Protein AF-E9GQM5-F1 (afdb_monomer_lite)

Secondary structure (DSSP, 8-state):
-----------------------------HHHHHHHHHHHHHHHHHHHHHHHHHHHHHHHT-SS--SSSS-SSPPPSSHHHHHHH-TTPPSEEEEE-SS-TTSSSPPEEEEEETTTTEEE---SEEEEEEEEEES--SEETTEE--EEE-TTS-EE---SBS-TTS---HHHHHT--SSTTSSSGGGS-SSS-EEEEEEE--TTTPSP-EEE-----STT-EEEEEE--EE--------SS-SSHHHHHHTT--S-EEEEEEETTEEEEEEE-TTS-TTSTTSEEEEEEE--------S----SHHHHHHTT--S-EEEEEE-SSSEEEEEE-TTS-TT-TTSEEE------

Organism: Daphnia pulex (NCBI:txid6669)

Structure (mmCIF, N/CA/C/O backbone):
data_AF-E9GQM5-F1
#
_entry.id   AF-E9GQM5-F1
#
loop_
_atom_site.group_PDB
_atom_site.id
_atom_site.type_symbol
_atom_site.label_atom_id
_atom_site.label_alt_id
_atom_site.label_comp_id
_atom_site.label_asym_id
_atom_site.label_entity_id
_atom_site.label_seq_id
_atom_site.pdbx_PDB_ins_code
_atom_site.Cartn_x
_atom_site.Cartn_y
_atom_site.Cartn_z
_atom_site.occupancy
_atom_site.B_iso_or_equiv
_atom_site.auth_seq_id
_atom_site.auth_comp_id
_atom_site.auth_asym_id
_atom_site.auth_atom_id
_atom_site.pdbx_PDB_model_num
ATOM 1 N N . MET A 1 1 ? 74.303 -14.446 59.969 1.00 34.16 1 MET A N 1
ATOM 2 C CA . MET A 1 1 ? 75.401 -13.462 59.813 1.00 34.16 1 MET A CA 1
ATOM 3 C C . MET A 1 1 ? 75.336 -12.982 58.372 1.00 34.16 1 MET A C 1
ATOM 5 O O . MET A 1 1 ? 75.356 -13.850 57.521 1.00 34.16 1 MET A O 1
ATOM 9 N N . ALA A 1 2 ? 75.170 -11.728 57.970 1.00 35.19 2 ALA A N 1
ATOM 10 C CA . ALA A 1 2 ? 75.055 -10.398 58.567 1.00 35.19 2 ALA A CA 1
ATOM 11 C C . ALA A 1 2 ? 74.218 -9.587 57.534 1.00 35.19 2 ALA A C 1
ATOM 13 O O . ALA A 1 2 ? 74.318 -9.856 56.342 1.00 35.19 2 ALA A O 1
ATOM 14 N N . ASN A 1 3 ? 73.188 -8.838 57.930 1.00 34.56 3 ASN A N 1
ATOM 15 C CA . ASN A 1 3 ? 73.214 -7.382 58.136 1.00 34.56 3 ASN A CA 1
ATOM 16 C C . ASN A 1 3 ? 73.935 -6.559 57.051 1.00 34.56 3 ASN A C 1
ATOM 18 O O . ASN A 1 3 ? 75.136 -6.746 56.888 1.00 34.56 3 ASN A O 1
ATOM 22 N N . LEU A 1 4 ? 73.216 -5.605 56.425 1.00 31.94 4 LEU A N 1
ATOM 23 C CA . LEU A 1 4 ? 73.588 -4.178 56.258 1.00 31.94 4 LEU A CA 1
ATOM 24 C C . LEU A 1 4 ? 72.641 -3.433 55.273 1.00 31.94 4 LEU A C 1
ATOM 26 O O . LEU A 1 4 ? 72.682 -3.649 54.068 1.00 31.94 4 LEU A O 1
ATOM 30 N N . TYR A 1 5 ? 71.822 -2.520 55.809 1.00 31.92 5 TYR A N 1
ATOM 31 C CA . TYR A 1 5 ? 71.532 -1.178 55.241 1.00 31.92 5 TYR A CA 1
ATOM 32 C C . TYR A 1 5 ? 72.581 -0.190 55.832 1.00 31.92 5 TYR A C 1
ATOM 34 O O . TYR A 1 5 ? 73.266 -0.639 56.759 1.00 31.92 5 TYR A O 1
ATOM 42 N N . PRO A 1 6 ? 72.729 1.117 55.461 1.00 53.91 6 PRO A N 1
ATOM 43 C CA . PRO A 1 6 ? 71.840 2.045 54.717 1.00 53.91 6 PRO A CA 1
ATOM 44 C C . PRO A 1 6 ? 72.582 3.004 53.728 1.00 53.91 6 PRO A C 1
ATOM 46 O O . PRO A 1 6 ? 73.770 2.830 53.495 1.00 53.91 6 PRO A O 1
ATOM 49 N N . ILE A 1 7 ? 71.902 4.024 53.161 1.00 34.06 7 ILE A N 1
ATOM 50 C CA . ILE A 1 7 ? 72.309 5.460 53.141 1.00 34.06 7 ILE A CA 1
ATOM 51 C C . ILE A 1 7 ? 71.157 6.340 52.588 1.00 34.06 7 ILE A C 1
ATOM 53 O O . ILE A 1 7 ? 70.463 5.977 51.643 1.00 34.06 7 ILE A O 1
ATOM 57 N N . PHE A 1 8 ? 70.975 7.485 53.252 1.00 31.38 8 PHE A N 1
ATOM 58 C CA . PHE A 1 8 ? 70.006 8.581 53.083 1.00 31.38 8 PHE A CA 1
ATOM 59 C C . PHE A 1 8 ? 70.471 9.668 52.088 1.00 31.38 8 PHE A C 1
ATOM 61 O O . PHE A 1 8 ? 71.670 9.781 51.872 1.00 31.38 8 PHE A O 1
ATOM 68 N N . ILE A 1 9 ? 69.523 10.494 51.599 1.00 35.12 9 ILE A N 1
ATOM 69 C CA . ILE A 1 9 ? 69.496 11.969 51.324 1.00 35.12 9 ILE A CA 1
ATOM 70 C C . ILE A 1 9 ? 68.227 12.172 50.445 1.00 35.12 9 ILE A C 1
ATOM 72 O O . ILE A 1 9 ? 68.107 11.494 49.437 1.00 35.12 9 ILE A O 1
ATOM 76 N N . GLY A 1 10 ? 67.176 12.964 50.695 1.00 30.77 10 GLY A N 1
ATOM 77 C CA . GLY A 1 10 ? 66.930 14.145 51.520 1.00 30.77 10 GLY A CA 1
ATOM 78 C C . GLY A 1 10 ? 66.650 15.351 50.605 1.00 30.77 10 GLY A C 1
ATOM 79 O O . GLY A 1 10 ? 67.610 15.834 50.033 1.00 30.77 10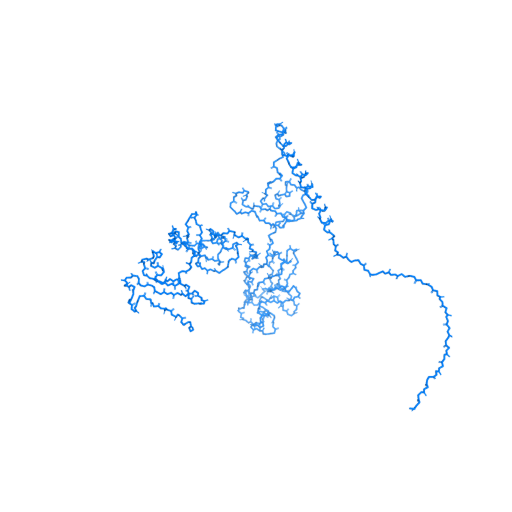 GLY A O 1
ATOM 80 N N . PHE A 1 11 ? 65.394 15.816 50.454 1.00 29.83 11 PHE A N 1
ATOM 81 C CA . PHE A 1 11 ? 65.007 17.241 50.286 1.00 29.83 11 PHE A CA 1
ATOM 82 C C . PHE A 1 11 ? 63.469 17.424 50.250 1.00 29.83 11 PHE A C 1
ATOM 84 O O . PHE A 1 11 ? 62.770 16.822 49.440 1.00 29.83 11 PHE A O 1
ATOM 91 N N . PHE A 1 12 ? 62.958 18.267 51.152 1.00 32.59 12 PHE A N 1
ATOM 92 C CA . PHE A 1 12 ? 61.596 18.819 51.189 1.00 32.59 12 PHE A CA 1
ATOM 93 C C . PHE A 1 12 ? 61.491 20.035 50.251 1.00 32.59 12 PHE A C 1
ATOM 95 O O . PHE A 1 12 ? 62.465 20.773 50.160 1.00 32.59 12 PHE A O 1
ATOM 102 N N . ILE A 1 13 ? 60.309 20.290 49.666 1.00 32.41 13 ILE A N 1
ATOM 103 C CA . ILE A 1 13 ? 59.618 21.603 49.597 1.00 32.41 13 ILE A CA 1
ATOM 104 C C . ILE A 1 13 ? 58.163 21.376 49.121 1.00 32.41 13 ILE A C 1
ATOM 106 O O . ILE A 1 13 ? 57.908 20.696 48.131 1.00 32.41 13 ILE A O 1
ATOM 110 N N . LEU A 1 14 ? 57.221 21.946 49.880 1.00 35.31 14 LEU A N 1
ATOM 111 C CA . LEU A 1 14 ? 55.788 22.112 49.597 1.00 35.31 14 LEU A CA 1
ATOM 112 C C . LEU A 1 14 ? 55.556 23.188 48.521 1.00 35.31 14 LEU A C 1
ATOM 114 O O . LEU A 1 14 ? 56.317 24.144 48.500 1.00 35.31 14 LEU A O 1
ATOM 118 N N . VAL A 1 15 ? 54.465 23.104 47.743 1.00 30.62 15 VAL A N 1
ATOM 119 C CA . VAL A 1 15 ? 53.410 24.144 47.606 1.00 30.62 15 VAL A CA 1
ATOM 120 C C . VAL A 1 15 ? 52.244 23.601 46.747 1.00 30.62 15 VAL A C 1
ATOM 122 O O . VAL A 1 15 ? 52.422 22.905 45.756 1.00 30.62 15 VAL A O 1
ATOM 125 N N . SER A 1 16 ? 51.046 23.934 47.223 1.00 34.22 16 SER A N 1
ATOM 126 C CA . SER A 1 16 ? 49.655 23.700 46.805 1.00 34.22 16 SER A CA 1
ATOM 127 C C . SER A 1 16 ? 49.242 23.965 45.346 1.00 34.22 16 SER A C 1
ATOM 129 O O . SER A 1 16 ? 49.700 24.946 44.770 1.00 34.22 16 SER A O 1
ATOM 131 N N . ALA A 1 17 ? 48.206 23.253 44.865 1.00 33.03 17 ALA A N 1
ATOM 132 C CA . ALA A 1 17 ? 46.915 23.834 44.430 1.00 33.03 17 ALA A CA 1
ATOM 133 C C . ALA A 1 17 ? 45.883 22.753 44.019 1.00 33.03 17 ALA A C 1
ATOM 135 O O . ALA A 1 17 ? 46.217 21.762 43.379 1.00 33.03 17 ALA A O 1
ATOM 136 N N . TRP A 1 18 ? 44.630 22.982 44.423 1.00 31.39 18 TRP A N 1
ATOM 137 C CA . TRP A 1 18 ? 43.383 22.283 44.066 1.00 31.39 18 TRP A CA 1
ATOM 138 C C . TRP A 1 18 ? 43.075 22.430 42.553 1.00 31.39 18 TRP A C 1
ATOM 140 O O . TRP A 1 18 ? 43.511 23.409 41.961 1.00 31.39 18 TRP A O 1
ATOM 150 N N . THR A 1 19 ? 42.378 21.517 41.861 1.00 31.97 19 THR A N 1
ATOM 151 C CA . THR A 1 19 ? 40.916 21.320 41.930 1.00 31.97 19 THR A CA 1
ATOM 152 C C . THR A 1 19 ? 40.464 19.889 41.601 1.00 31.97 19 THR A C 1
ATOM 154 O O . THR A 1 19 ? 40.872 19.268 40.623 1.00 31.97 19 THR A O 1
ATOM 157 N N . SER A 1 20 ? 39.557 19.398 42.440 1.00 38.06 20 SER A N 1
ATOM 158 C CA . SER A 1 20 ? 38.665 18.257 42.248 1.00 38.06 20 SER A CA 1
ATOM 159 C C . SER A 1 20 ? 37.485 18.628 41.341 1.00 38.06 20 SER A C 1
ATOM 161 O O . SER A 1 20 ? 37.019 19.767 41.360 1.00 38.06 20 SER A O 1
ATOM 163 N N . GLY A 1 21 ? 36.962 17.661 40.581 1.00 30.05 21 GLY A N 1
ATOM 164 C CA . GLY A 1 21 ? 35.779 17.881 39.748 1.00 30.05 21 GLY A CA 1
ATOM 165 C C . GLY A 1 21 ? 35.276 16.654 38.990 1.00 30.05 21 GLY A C 1
ATOM 166 O O . GLY A 1 21 ? 35.073 16.735 37.787 1.00 30.05 21 GLY A O 1
ATOM 167 N N . SER A 1 22 ? 35.058 15.524 39.667 1.00 41.16 22 SER A N 1
ATOM 168 C CA . SER A 1 22 ? 34.169 14.473 39.151 1.00 41.16 22 SER A CA 1
ATOM 169 C C . SER A 1 22 ? 33.539 13.704 40.312 1.00 41.16 22 SER A C 1
ATOM 171 O O . SER A 1 22 ? 34.231 12.892 40.914 1.00 41.16 22 SER A O 1
ATOM 173 N N . THR A 1 23 ? 32.269 13.998 40.625 1.00 44.78 23 THR A N 1
ATOM 174 C CA . THR A 1 23 ? 31.224 13.078 41.141 1.00 44.78 23 THR A CA 1
ATOM 175 C C . THR A 1 23 ? 29.992 13.878 41.597 1.00 44.78 23 THR A C 1
ATOM 177 O O . THR A 1 23 ? 30.089 14.637 42.559 1.00 44.78 23 THR A O 1
ATOM 180 N N . ALA A 1 24 ? 28.846 13.671 40.947 1.00 37.22 24 ALA A N 1
ATOM 181 C CA . ALA A 1 24 ? 27.484 13.871 41.468 1.00 37.22 24 ALA A CA 1
ATOM 182 C C . ALA A 1 24 ? 26.566 13.068 40.520 1.00 37.22 24 ALA A C 1
ATOM 184 O O . ALA A 1 24 ? 26.472 13.414 39.350 1.00 37.22 24 ALA A O 1
ATOM 185 N N . ASP A 1 25 ? 26.221 11.813 40.804 1.00 42.69 25 ASP A N 1
ATOM 186 C CA . ASP A 1 25 ? 25.185 11.337 41.741 1.00 42.69 25 ASP A CA 1
ATOM 187 C C . ASP A 1 25 ? 23.754 11.679 41.269 1.00 42.69 25 ASP A C 1
ATOM 189 O O . ASP A 1 25 ? 23.084 12.549 41.818 1.00 42.69 25 ASP A O 1
ATOM 193 N N . ASP A 1 26 ? 23.288 10.977 40.226 1.00 52.84 26 ASP A N 1
ATOM 194 C CA . ASP A 1 26 ? 21.879 10.932 39.805 1.00 52.84 26 ASP A CA 1
ATOM 195 C C . ASP A 1 26 ? 21.087 9.977 40.717 1.00 52.84 26 ASP A C 1
ATOM 197 O O . ASP A 1 26 ? 20.690 8.869 40.343 1.00 52.84 26 ASP A O 1
ATOM 201 N N . ARG A 1 27 ? 20.844 10.406 41.956 1.00 64.12 27 ARG A N 1
ATOM 202 C CA . ARG A 1 27 ? 19.789 9.839 42.802 1.00 64.12 27 ARG A CA 1
ATOM 203 C C . ARG A 1 27 ? 18.883 10.955 43.289 1.00 64.12 27 ARG A C 1
ATOM 205 O O . ARG A 1 27 ? 19.136 11.587 44.311 1.00 64.12 27 ARG A O 1
ATOM 212 N N . LEU A 1 28 ? 17.794 11.164 42.551 1.00 61.69 28 LEU A N 1
ATOM 213 C CA . LEU A 1 28 ? 16.680 12.005 42.979 1.00 61.69 28 LEU A CA 1
ATOM 214 C C . LEU A 1 28 ? 16.168 11.484 44.333 1.00 61.69 28 LEU A C 1
ATOM 216 O O . LEU A 1 28 ? 15.793 10.316 44.463 1.00 61.69 28 LEU A O 1
ATOM 220 N N . SER A 1 29 ? 16.213 12.323 45.366 1.00 73.44 29 SER A N 1
ATOM 221 C CA . SER A 1 29 ? 15.821 11.920 46.718 1.00 73.44 29 SER A CA 1
ATOM 222 C C . SER A 1 29 ? 14.308 11.675 46.800 1.00 73.44 29 SER A C 1
ATOM 224 O O . SER A 1 29 ? 13.518 12.342 46.133 1.00 73.44 29 SER A O 1
ATOM 226 N N . LEU A 1 30 ? 13.882 10.745 47.662 1.00 75.00 30 LEU A N 1
ATOM 227 C CA . LEU A 1 30 ? 12.461 10.468 47.938 1.00 75.00 30 LEU A CA 1
ATOM 228 C C . LEU A 1 30 ? 11.664 11.741 48.277 1.00 75.00 30 LEU A C 1
ATOM 230 O O . LEU A 1 30 ? 10.504 11.848 47.894 1.00 75.00 30 LEU A O 1
ATOM 234 N N . ALA A 1 31 ? 12.303 12.718 48.926 1.00 74.69 31 ALA A N 1
ATOM 235 C CA . ALA A 1 31 ? 11.704 14.010 49.242 1.00 74.69 31 ALA A CA 1
ATOM 236 C C . ALA A 1 31 ? 11.411 14.853 47.986 1.00 74.69 31 ALA A C 1
ATOM 238 O O . ALA A 1 31 ? 10.332 15.426 47.879 1.00 74.69 31 ALA A O 1
ATOM 239 N N . GLN A 1 32 ? 12.320 14.873 47.005 1.00 81.19 32 GLN A N 1
ATOM 240 C CA . GLN A 1 32 ? 12.107 15.575 45.731 1.00 81.19 32 GLN A CA 1
ATOM 241 C C . GLN A 1 32 ? 11.000 14.918 44.902 1.00 81.19 32 GLN A C 1
ATOM 243 O O . GLN A 1 32 ? 10.181 15.610 44.303 1.00 81.19 32 GLN A O 1
ATOM 248 N N . LEU A 1 33 ? 10.931 13.584 44.901 1.00 78.62 33 LEU A N 1
ATOM 249 C CA . LEU A 1 33 ? 9.869 12.863 44.199 1.00 78.62 33 LEU A CA 1
ATOM 250 C C . LEU A 1 33 ? 8.497 13.098 44.856 1.00 78.62 33 LEU A C 1
ATOM 252 O O . LEU A 1 33 ? 7.494 13.256 44.163 1.00 78.62 33 LEU A O 1
ATOM 256 N N . GLN A 1 34 ? 8.451 13.160 46.191 1.00 87.06 34 GLN A N 1
ATOM 257 C CA . GLN A 1 34 ? 7.243 13.507 46.944 1.00 87.06 34 GLN A CA 1
ATOM 258 C C . GLN A 1 34 ? 6.795 14.947 46.673 1.00 87.06 34 GLN A C 1
ATOM 260 O O . GLN A 1 34 ? 5.600 15.189 46.513 1.00 87.06 34 GLN A O 1
ATOM 265 N N . GLU A 1 35 ? 7.733 15.886 46.560 1.00 92.00 35 GLU A N 1
ATOM 266 C CA . GLU A 1 35 ? 7.439 17.278 46.213 1.00 92.00 35 GLU A CA 1
ATOM 267 C C . GLU A 1 35 ? 6.876 17.404 44.790 1.00 92.00 35 GLU A C 1
ATOM 269 O O . GLU A 1 35 ? 5.870 18.084 44.580 1.00 92.00 35 GLU A O 1
ATOM 274 N N . GLN A 1 36 ? 7.440 16.670 43.826 1.00 86.50 36 GLN A N 1
ATOM 275 C CA . GLN A 1 36 ? 6.913 16.607 42.460 1.00 86.50 36 GLN A CA 1
ATOM 276 C C . GLN A 1 36 ? 5.515 15.980 42.396 1.00 86.50 36 GLN A C 1
ATOM 278 O O . GLN A 1 36 ? 4.646 16.491 41.692 1.00 86.50 36 GLN A O 1
ATOM 283 N N . LEU A 1 37 ? 5.264 14.910 43.155 1.00 87.94 37 LEU A N 1
ATOM 284 C CA . LEU A 1 37 ? 3.938 14.291 43.262 1.00 87.94 37 LEU A CA 1
ATOM 285 C C . LEU A 1 37 ? 2.911 15.247 43.875 1.00 87.94 37 LEU A C 1
ATOM 287 O O . LEU A 1 37 ? 1.780 15.329 43.396 1.00 87.94 37 LEU A O 1
ATOM 291 N N . GLN A 1 38 ? 3.309 16.002 44.900 1.00 93.25 38 GLN A N 1
ATOM 292 C CA . GLN A 1 38 ? 2.445 16.989 45.538 1.00 93.25 38 GLN A CA 1
ATOM 293 C C . GLN A 1 38 ? 2.132 18.157 44.593 1.00 93.25 38 GLN A C 1
ATOM 295 O O . GLN A 1 38 ? 0.981 18.591 44.507 1.00 93.25 38 GLN A O 1
ATOM 300 N N . GLN A 1 39 ? 3.122 18.632 43.833 1.00 93.25 39 GLN A N 1
ATOM 301 C CA . GLN A 1 39 ? 2.912 19.633 42.785 1.00 93.25 39 GLN A CA 1
ATOM 302 C C . GLN A 1 39 ? 1.987 19.118 41.682 1.00 93.25 39 GLN A C 1
ATOM 304 O O . GLN A 1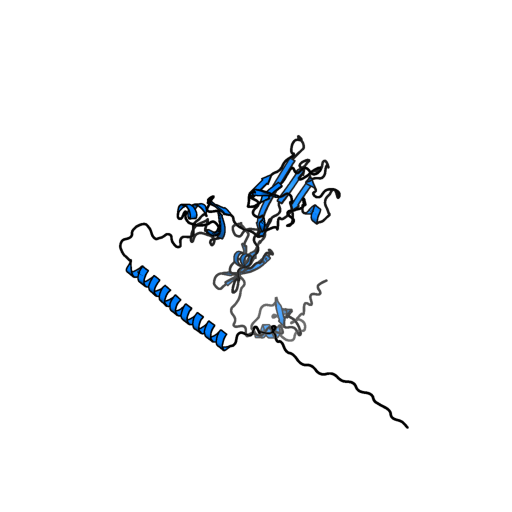 39 ? 1.050 19.813 41.297 1.00 93.25 39 GLN A O 1
ATOM 309 N N . LEU A 1 40 ? 2.199 17.890 41.204 1.00 89.06 40 LEU A N 1
ATOM 310 C CA . LEU A 1 40 ? 1.376 17.294 40.155 1.00 89.06 40 LEU A CA 1
ATOM 311 C C . LEU A 1 40 ? -0.079 17.134 40.605 1.00 89.06 40 LEU A C 1
ATOM 313 O O . LEU A 1 40 ? -0.995 17.449 39.848 1.00 89.06 40 LEU A O 1
ATOM 317 N N . LYS A 1 41 ? -0.290 16.718 41.857 1.00 93.25 41 LYS A N 1
ATOM 318 C CA . LYS A 1 41 ? -1.625 16.601 42.447 1.00 93.25 41 LYS A CA 1
ATOM 319 C C . LYS A 1 41 ? -2.330 17.955 42.540 1.00 93.25 41 LYS A C 1
ATOM 321 O O . LYS A 1 41 ? -3.482 18.071 42.138 1.00 93.25 41 LYS A O 1
ATOM 326 N N . THR A 1 42 ? -1.614 18.987 42.983 1.00 90.75 42 THR A N 1
ATOM 327 C CA . THR A 1 42 ? -2.148 20.357 43.066 1.00 90.75 42 THR A CA 1
ATOM 328 C C . THR A 1 42 ? -2.505 20.893 41.675 1.00 90.75 42 THR A C 1
ATOM 330 O O . THR A 1 42 ? -3.552 21.506 41.486 1.00 90.75 42 THR A O 1
ATOM 333 N N . ASN A 1 43 ? -1.670 20.617 40.668 1.00 89.00 43 ASN A N 1
ATOM 334 C CA . ASN A 1 43 ? -1.940 21.004 39.284 1.00 89.00 43 ASN A CA 1
ATOM 335 C C . ASN A 1 43 ? -3.178 20.301 38.719 1.00 89.00 43 ASN A C 1
ATOM 337 O O . ASN A 1 43 ? -3.940 20.929 37.988 1.00 89.00 43 ASN A O 1
ATOM 341 N N . TYR A 1 44 ? -3.388 19.030 39.067 1.00 88.50 44 TYR A N 1
ATOM 342 C CA . TYR A 1 44 ? -4.567 18.273 38.657 1.00 88.50 44 TYR A CA 1
ATOM 343 C C . TYR A 1 44 ? -5.849 18.825 39.299 1.00 88.50 44 TYR A C 1
ATOM 345 O O . TYR A 1 44 ? -6.821 19.065 38.592 1.00 88.50 44 TYR A O 1
ATOM 353 N N . GLU A 1 45 ? -5.832 19.140 40.597 1.00 92.81 45 GLU A N 1
ATOM 354 C CA . GLU A 1 45 ? -6.981 19.748 41.291 1.00 92.81 45 GLU A CA 1
ATOM 355 C C . GLU A 1 45 ? -7.332 21.137 40.718 1.00 92.81 45 GLU A C 1
ATOM 357 O O . GLU A 1 45 ? -8.498 21.441 40.466 1.00 92.81 45 GLU A O 1
ATOM 362 N N . ILE A 1 46 ? -6.323 21.964 40.410 1.00 89.56 46 ILE A N 1
ATOM 363 C CA . ILE A 1 46 ? -6.517 23.253 39.720 1.00 89.56 46 ILE A CA 1
ATOM 364 C C . ILE A 1 46 ? -7.082 23.044 38.307 1.00 89.56 46 ILE A C 1
ATOM 366 O O . ILE A 1 46 ? -7.861 23.867 37.818 1.00 89.56 46 ILE A O 1
ATOM 370 N N . LEU A 1 47 ? -6.671 21.976 37.620 1.00 82.56 47 LEU A N 1
ATOM 371 C CA . LEU A 1 47 ? -7.148 21.655 36.280 1.00 82.56 47 LEU A CA 1
ATOM 372 C C . LEU A 1 47 ? -8.614 21.204 36.301 1.00 82.56 47 LEU A C 1
ATOM 374 O O . LEU A 1 47 ? -9.385 21.678 35.469 1.00 82.56 47 LEU A O 1
ATOM 378 N N . GLU A 1 48 ? -9.017 20.381 37.272 1.00 85.25 48 GLU A N 1
ATOM 379 C CA . GLU A 1 48 ? -10.418 19.992 37.475 1.00 85.25 48 GLU A CA 1
ATOM 380 C C . GLU A 1 48 ? -11.298 21.202 37.815 1.00 85.25 48 GLU A C 1
ATOM 382 O O . GLU A 1 48 ? -12.376 21.360 37.243 1.00 85.25 48 GLU A O 1
ATOM 387 N N . GLU A 1 49 ? -10.825 22.121 38.663 1.00 87.00 49 GLU A N 1
ATOM 388 C CA . GLU A 1 49 ? -11.577 23.342 38.976 1.00 87.00 49 GLU A CA 1
ATOM 389 C C . GLU A 1 49 ? -11.729 24.250 37.744 1.00 87.00 49 GLU A C 1
ATOM 391 O O . GLU A 1 49 ? -12.798 24.816 37.496 1.00 87.00 49 GLU A O 1
ATOM 396 N N . LYS A 1 50 ? -10.673 24.378 36.930 1.00 79.88 50 LYS A N 1
ATOM 397 C CA . LYS A 1 50 ? -10.731 25.120 35.662 1.00 79.88 50 LYS A CA 1
ATOM 398 C C . LYS A 1 50 ? -11.695 24.475 34.674 1.00 79.88 50 LYS A C 1
ATOM 400 O O . LYS A 1 50 ? -12.430 25.204 34.011 1.00 79.88 50 LYS A O 1
ATOM 405 N N . PHE A 1 51 ? -11.708 23.147 34.591 1.00 78.00 51 PHE A N 1
ATOM 406 C CA . PHE A 1 51 ? -12.613 22.395 33.728 1.00 78.00 51 PHE A CA 1
ATOM 407 C C . PHE A 1 51 ? -14.076 22.596 34.149 1.00 78.00 51 PHE A C 1
ATOM 409 O O . PHE A 1 51 ? -14.903 22.990 33.330 1.00 78.00 51 PHE A O 1
ATOM 416 N N . LEU A 1 52 ? -14.368 22.486 35.447 1.00 75.44 52 LEU A N 1
ATOM 417 C CA . LEU A 1 52 ? -15.710 22.706 35.989 1.00 75.44 52 LEU A CA 1
ATOM 418 C C . LEU A 1 52 ? -16.186 24.160 35.798 1.00 75.44 52 LEU A C 1
ATOM 420 O O . LEU A 1 52 ? -17.350 24.411 35.483 1.00 75.44 52 LEU A O 1
ATOM 424 N N . ARG A 1 53 ? -15.287 25.146 35.942 1.00 74.94 53 ARG A N 1
ATOM 425 C CA . ARG A 1 53 ? -15.594 26.564 35.671 1.00 74.94 53 ARG A CA 1
ATOM 426 C C . ARG A 1 53 ? -15.834 26.836 34.187 1.00 74.94 53 ARG A C 1
ATOM 428 O O . ARG A 1 53 ? -16.697 27.651 33.866 1.00 74.94 53 ARG A O 1
ATOM 435 N N . LEU A 1 54 ? -15.103 26.179 33.287 1.00 66.06 54 LEU A N 1
ATOM 436 C CA . LEU A 1 54 ? -15.348 26.251 31.843 1.00 66.06 54 LEU A CA 1
ATOM 437 C C . LEU A 1 54 ? -16.745 25.716 31.498 1.00 66.06 54 LEU A C 1
ATOM 439 O O . LEU A 1 54 ? -17.472 26.370 30.755 1.00 66.06 54 LEU A O 1
ATOM 443 N N . GLU A 1 55 ? -17.148 24.602 32.106 1.00 66.81 55 GLU A N 1
ATOM 444 C CA . GLU A 1 55 ? -18.462 23.976 31.914 1.00 66.81 55 GLU A CA 1
ATOM 445 C C . GLU A 1 55 ? -19.610 24.849 32.464 1.00 66.81 55 GLU A C 1
ATOM 447 O O . GLU A 1 55 ? -20.607 25.097 31.786 1.00 66.81 55 GLU A O 1
ATOM 452 N N . LEU A 1 56 ? -19.426 25.454 33.644 1.00 63.56 56 LEU A N 1
ATOM 453 C CA . LEU A 1 56 ? -20.374 26.419 34.221 1.00 63.56 56 LEU A CA 1
ATOM 454 C C . LEU A 1 56 ? -20.480 27.724 33.413 1.00 63.56 56 LEU A C 1
ATOM 456 O O . LEU A 1 56 ? -21.558 28.312 33.322 1.00 63.56 56 LEU A O 1
ATOM 460 N N . THR A 1 57 ? -19.383 28.175 32.798 1.00 56.62 57 THR A N 1
ATOM 461 C CA . THR A 1 57 ? -19.385 29.376 31.944 1.00 56.62 57 THR A CA 1
ATOM 462 C C . THR A 1 57 ? -20.124 29.119 30.626 1.00 56.62 57 THR A C 1
ATOM 464 O O . THR A 1 57 ? -20.779 30.025 30.117 1.00 56.62 57 THR A O 1
ATOM 467 N N . GLN A 1 58 ? -20.088 27.887 30.105 1.00 56.34 58 GLN A N 1
ATOM 468 C CA . GLN A 1 58 ? -20.853 27.477 28.919 1.00 56.34 58 GLN A CA 1
ATOM 469 C C . GLN A 1 58 ? -22.363 27.386 29.182 1.00 56.34 58 GLN A C 1
ATOM 471 O O . GLN A 1 58 ? -23.156 27.680 28.292 1.00 56.34 58 GLN A O 1
ATOM 476 N N . LEU A 1 59 ? -22.774 27.043 30.406 1.00 53.81 59 LEU A N 1
ATOM 477 C CA . LEU A 1 59 ? -24.188 27.042 30.799 1.00 53.81 59 LEU A CA 1
ATOM 478 C C . LEU A 1 59 ? -24.740 28.462 31.027 1.00 53.81 59 LEU A C 1
ATOM 480 O O . LEU A 1 59 ? -25.925 28.704 30.808 1.00 53.81 59 LEU A O 1
ATOM 484 N N . ALA A 1 60 ? -23.895 29.417 31.432 1.00 58.09 60 ALA A N 1
ATOM 485 C CA . ALA A 1 60 ? -24.300 30.800 31.705 1.00 58.09 60 ALA A CA 1
ATOM 486 C C . ALA A 1 60 ? -24.429 31.689 30.449 1.00 58.09 60 ALA A C 1
ATOM 488 O O . ALA A 1 60 ? -25.063 32.741 30.511 1.00 58.09 60 ALA A O 1
ATOM 489 N N . THR A 1 61 ? -23.858 31.288 29.309 1.00 49.03 61 THR A N 1
ATOM 490 C CA . THR A 1 61 ? -23.973 32.000 28.019 1.00 49.03 61 THR A CA 1
ATOM 491 C C . THR A 1 61 ? -25.123 31.495 27.138 1.00 49.03 61 THR A C 1
ATOM 493 O O . THR A 1 61 ? -25.227 31.881 25.971 1.00 49.03 61 THR A O 1
ATOM 496 N N . GLY A 1 62 ? -26.022 30.678 27.697 1.00 50.97 62 GLY A N 1
ATOM 497 C CA . GLY A 1 62 ? -27.263 30.239 27.063 1.00 50.97 62 GLY A CA 1
ATOM 498 C C . GLY A 1 62 ? -28.285 31.368 26.909 1.00 50.97 62 GLY A C 1
ATOM 499 O O . GLY A 1 62 ? -29.216 31.457 27.694 1.00 50.97 62 GLY A O 1
ATOM 500 N N . ASP A 1 63 ? -28.063 32.259 25.940 1.00 48.06 63 ASP A N 1
ATOM 501 C CA . ASP A 1 63 ? -29.058 32.787 24.993 1.00 48.06 63 ASP A CA 1
ATOM 502 C C . ASP A 1 63 ? -28.491 34.017 24.258 1.00 48.06 63 ASP A C 1
ATOM 504 O O . ASP A 1 63 ? -28.165 35.033 24.871 1.00 48.06 63 ASP A O 1
ATOM 508 N N . ARG A 1 64 ? -28.476 33.941 22.915 1.00 47.28 64 ARG A N 1
ATOM 509 C CA . ARG A 1 64 ? -28.119 34.977 21.907 1.00 47.28 64 ARG A CA 1
ATOM 510 C C . ARG A 1 64 ? -26.717 34.975 21.291 1.00 47.28 64 ARG A C 1
ATOM 512 O O . ARG A 1 64 ? -26.156 36.045 21.073 1.00 47.28 64 ARG A O 1
ATOM 519 N N . GLN A 1 65 ? -26.241 33.832 20.806 1.00 42.94 65 GLN A N 1
ATOM 520 C CA . GLN A 1 65 ? -25.447 33.827 19.568 1.00 42.94 65 GLN A CA 1
ATOM 521 C C . GLN A 1 65 ? -25.862 32.655 18.676 1.00 42.94 65 GLN A C 1
ATOM 523 O O . GLN A 1 65 ? -25.293 31.570 18.700 1.00 42.94 65 GLN A O 1
ATOM 528 N N . THR A 1 66 ? -26.893 32.893 17.873 1.00 45.34 66 THR A N 1
ATOM 529 C CA . THR A 1 66 ? -27.182 32.103 16.678 1.00 45.34 66 THR A CA 1
ATOM 530 C C . THR A 1 66 ? -26.021 32.241 15.685 1.00 45.34 66 THR A C 1
ATOM 532 O O . THR A 1 66 ? -25.675 33.361 15.312 1.00 45.34 66 THR A O 1
ATOM 535 N N . ASN A 1 67 ? -25.498 31.098 15.226 1.00 44.84 67 ASN A N 1
ATOM 536 C CA . ASN A 1 67 ? -24.721 30.897 13.989 1.00 44.84 67 ASN A CA 1
ATOM 537 C C . ASN A 1 67 ? -23.196 31.117 13.962 1.00 44.84 67 ASN A C 1
ATOM 539 O O . ASN A 1 67 ? -22.701 31.443 12.888 1.00 44.84 67 ASN A O 1
ATOM 543 N N . GLN A 1 68 ? -22.413 30.887 15.030 1.00 41.94 68 GLN A N 1
ATOM 544 C CA . GLN A 1 68 ? -20.941 30.868 14.836 1.00 41.94 68 GLN A CA 1
ATOM 545 C C . GLN A 1 68 ? -20.056 30.105 15.844 1.00 41.94 68 GLN A C 1
ATOM 547 O O . GLN A 1 68 ? -18.849 30.320 15.858 1.00 41.94 68 GLN A O 1
ATOM 552 N N . ALA A 1 69 ? -20.584 29.183 16.659 1.00 39.50 69 ALA A N 1
ATOM 553 C CA . ALA A 1 69 ? -19.752 28.467 17.642 1.00 39.50 69 ALA A CA 1
ATOM 554 C C . ALA A 1 69 ? -20.160 27.001 17.889 1.00 39.50 69 ALA A C 1
ATOM 556 O O . ALA A 1 69 ? -20.197 26.549 19.029 1.00 39.50 69 ALA A O 1
ATOM 557 N N . GLN A 1 70 ? -20.446 26.247 16.824 1.00 44.28 70 GLN A N 1
ATOM 558 C CA . GLN A 1 70 ? -20.687 24.793 16.885 1.00 44.28 70 GLN A CA 1
ATOM 559 C C . GLN A 1 70 ? -19.647 23.962 16.102 1.00 44.28 70 GLN A C 1
ATOM 561 O O . GLN A 1 70 ? -19.890 22.807 15.786 1.00 44.28 70 GLN A O 1
ATOM 566 N N . THR A 1 71 ? -18.467 24.519 15.810 1.00 40.25 71 THR A N 1
ATOM 567 C CA . THR A 1 71 ? -17.413 23.874 14.995 1.00 40.25 71 THR A CA 1
ATOM 568 C C . THR A 1 71 ? -16.123 23.568 15.757 1.00 40.25 71 THR A C 1
ATOM 570 O O . THR A 1 71 ? -15.085 23.373 15.138 1.00 40.25 71 THR A O 1
ATOM 573 N N . LYS A 1 72 ? -16.130 23.523 17.097 1.00 45.94 72 LYS A N 1
ATOM 574 C CA . LYS A 1 72 ? -14.892 23.224 17.848 1.00 45.94 72 LYS A CA 1
ATOM 575 C C . LYS A 1 72 ? -14.583 21.739 18.054 1.00 45.94 72 LYS A C 1
ATOM 577 O O . LYS A 1 72 ? -13.445 21.450 18.391 1.00 45.94 72 LYS A O 1
ATOM 582 N N . ASN A 1 73 ? -15.534 20.834 17.806 1.00 54.69 73 ASN A N 1
ATOM 583 C CA . ASN A 1 73 ? -15.347 19.384 17.978 1.00 54.69 73 ASN A CA 1
ATOM 584 C C . ASN A 1 73 ? -15.857 18.538 16.795 1.00 54.69 73 ASN A C 1
ATOM 586 O O . ASN A 1 73 ? -15.884 17.320 16.909 1.00 54.69 73 ASN A O 1
ATOM 590 N N . ALA A 1 74 ? -16.281 19.152 15.687 1.00 67.44 74 ALA A N 1
ATOM 591 C CA . ALA A 1 74 ? -16.764 18.390 14.538 1.00 67.44 74 ALA A CA 1
ATOM 592 C C . ALA A 1 74 ? -15.577 17.735 13.819 1.00 67.44 74 ALA A C 1
ATOM 594 O O . ALA A 1 74 ? -14.633 18.427 13.429 1.00 67.44 74 ALA A O 1
ATOM 595 N N . ILE A 1 75 ? -15.621 16.413 13.657 1.00 83.94 75 ILE A N 1
ATOM 596 C CA . ILE A 1 75 ? -14.646 15.681 12.847 1.00 83.94 75 ILE A CA 1
ATOM 597 C C . ILE A 1 75 ? -15.046 15.855 11.379 1.00 83.94 75 ILE A C 1
ATOM 599 O O . ILE A 1 75 ? -16.165 15.535 10.982 1.00 83.94 75 ILE A O 1
ATOM 603 N N . PHE A 1 76 ? -14.148 16.423 10.577 1.00 91.12 76 PHE A N 1
ATOM 604 C CA . PHE A 1 76 ? -14.411 16.726 9.168 1.00 91.12 76 PHE A CA 1
ATOM 605 C C . PHE A 1 76 ? -14.249 15.487 8.283 1.00 91.12 76 PHE A C 1
ATOM 607 O O . PHE A 1 76 ? -13.492 14.576 8.618 1.00 91.12 76 PHE A O 1
ATOM 614 N N . ARG A 1 77 ? -14.889 15.481 7.106 1.00 91.44 77 ARG A N 1
ATOM 615 C CA . ARG A 1 77 ? -14.809 14.357 6.158 1.00 91.44 77 ARG A CA 1
ATOM 616 C C . ARG A 1 77 ? -13.524 14.320 5.359 1.00 91.44 77 ARG A C 1
ATOM 618 O O . ARG A 1 77 ? -13.126 13.272 4.861 1.00 91.44 77 ARG A O 1
ATOM 625 N N . THR A 1 78 ? -12.877 15.471 5.198 1.00 93.31 78 THR A N 1
ATOM 626 C CA . THR A 1 78 ? -11.596 15.593 4.494 1.00 93.31 78 THR A CA 1
ATOM 627 C C . THR A 1 78 ? -10.751 16.722 5.078 1.00 93.31 78 THR A C 1
ATOM 629 O O . THR A 1 78 ? -11.274 17.662 5.678 1.00 93.31 78 THR A O 1
ATOM 632 N N . CYS A 1 79 ? -9.440 16.689 4.828 1.00 93.12 79 CYS A N 1
ATOM 633 C CA . CYS A 1 79 ? -8.552 17.799 5.176 1.00 93.12 79 CYS A CA 1
ATOM 634 C C . CYS A 1 79 ? -8.934 19.098 4.451 1.00 93.12 79 CYS A C 1
ATOM 636 O O . CYS A 1 79 ? -8.829 20.179 5.022 1.00 93.12 79 CYS A O 1
ATOM 638 N N . SER A 1 80 ? -9.405 19.003 3.202 1.00 94.00 80 SER A N 1
ATOM 639 C CA . SER A 1 80 ? -9.858 20.171 2.440 1.00 94.00 80 SER A CA 1
ATOM 640 C C . SER A 1 80 ? -11.080 20.828 3.079 1.00 94.00 80 SER A C 1
ATOM 642 O O . SER A 1 80 ? -11.183 22.052 3.072 1.00 94.00 80 SER A O 1
ATOM 644 N N . GLU A 1 81 ? -12.002 20.037 3.628 1.00 92.44 81 GLU A N 1
ATOM 645 C CA . GLU A 1 81 ? -13.157 20.554 4.360 1.00 92.44 81 GLU A CA 1
ATOM 646 C C . GLU A 1 81 ? -12.706 21.257 5.643 1.00 92.44 81 GLU A C 1
ATOM 648 O O . GLU A 1 81 ? -13.071 22.414 5.858 1.00 92.44 81 GLU A O 1
ATOM 653 N N . ALA A 1 82 ? -11.835 20.612 6.424 1.00 90.06 82 ALA A N 1
ATOM 654 C CA . ALA A 1 82 ? -11.252 21.201 7.627 1.00 90.06 82 ALA A CA 1
ATOM 655 C C . ALA A 1 82 ? -10.578 22.550 7.324 1.00 90.06 82 ALA A C 1
ATOM 657 O O . ALA A 1 82 ? -10.858 23.546 7.988 1.00 90.06 82 ALA A O 1
ATOM 658 N N . HIS A 1 83 ? -9.763 22.610 6.266 1.00 90.06 83 HIS A N 1
ATOM 659 C CA . HIS A 1 83 ? -9.088 23.836 5.844 1.00 90.06 83 HIS A CA 1
ATOM 660 C C . HIS A 1 83 ? -10.059 24.917 5.345 1.00 90.06 83 HIS A C 1
ATOM 662 O O . HIS A 1 83 ? -9.835 26.104 5.567 1.00 90.06 83 HIS A O 1
ATOM 668 N N . SER A 1 84 ? -11.157 24.531 4.686 1.00 89.44 84 SER A N 1
ATOM 669 C CA . SER A 1 84 ? -12.167 25.490 4.221 1.00 89.44 84 SER A CA 1
ATOM 670 C C . SER A 1 84 ? -12.919 26.166 5.372 1.00 89.44 84 SER A C 1
ATOM 672 O O . SER A 1 84 ? -13.328 27.321 5.246 1.00 89.44 84 SER A O 1
ATOM 674 N N . VAL A 1 85 ? -13.083 25.454 6.491 1.00 88.44 85 VAL A N 1
ATOM 675 C CA . VAL A 1 85 ? -13.748 25.952 7.699 1.00 88.44 85 VAL A CA 1
ATOM 676 C C . VAL A 1 85 ? -12.777 26.748 8.567 1.00 88.44 85 VAL A C 1
ATOM 678 O O . VAL A 1 85 ? -13.141 27.814 9.064 1.00 88.44 85 VAL A O 1
ATOM 681 N N . ASP A 1 86 ? -11.547 26.260 8.721 1.00 86.38 86 ASP A N 1
ATOM 682 C CA . ASP A 1 86 ? -10.483 26.941 9.450 1.00 86.38 86 ASP A CA 1
ATOM 683 C C . ASP A 1 86 ? -9.185 27.005 8.619 1.00 86.38 86 ASP A C 1
ATOM 685 O O . ASP A 1 86 ? -8.328 26.114 8.686 1.00 86.38 86 ASP A O 1
ATOM 689 N N . PRO A 1 87 ? -8.992 28.102 7.862 1.00 87.62 87 PRO A N 1
ATOM 690 C CA . PRO A 1 87 ? -7.776 28.320 7.087 1.00 87.62 87 PRO A CA 1
ATOM 691 C C . PRO A 1 87 ? -6.507 28.490 7.934 1.00 87.62 87 PRO A C 1
ATOM 693 O O . PRO A 1 87 ? -5.411 28.516 7.377 1.00 87.62 87 PRO A O 1
ATOM 696 N N . SER A 1 88 ? -6.627 28.647 9.259 1.00 87.75 88 SER A N 1
ATOM 697 C CA . SER A 1 88 ? -5.477 28.793 10.159 1.00 87.75 88 SER A CA 1
ATOM 698 C C . SER A 1 88 ? -4.849 27.457 10.570 1.00 87.75 88 SER A C 1
ATOM 700 O O . SER A 1 88 ? -3.771 27.449 11.169 1.00 87.75 88 SER A O 1
ATOM 702 N N . LEU A 1 89 ? -5.486 26.332 10.224 1.00 88.06 89 LEU A N 1
ATOM 703 C CA . LEU A 1 89 ? -4.957 24.999 10.491 1.00 88.06 89 LEU A CA 1
ATOM 704 C C . LEU A 1 89 ? -3.618 24.782 9.779 1.00 88.06 89 LEU A C 1
ATOM 706 O O . LEU A 1 89 ? -3.484 24.975 8.570 1.00 88.06 89 LEU A O 1
ATOM 710 N N . ALA A 1 90 ? -2.622 24.328 10.537 1.00 91.19 90 ALA A N 1
ATOM 711 C CA . ALA A 1 90 ? -1.316 23.960 10.003 1.00 91.19 90 ALA A CA 1
ATOM 712 C C . ALA A 1 90 ? -1.344 22.549 9.391 1.00 91.19 90 ALA A C 1
ATOM 714 O O . ALA A 1 90 ? -2.093 21.684 9.843 1.00 91.19 90 ALA A O 1
ATOM 715 N N . SER A 1 91 ? -0.493 22.270 8.403 1.00 90.88 91 SER A N 1
ATOM 716 C CA . SER A 1 91 ? -0.295 20.894 7.922 1.00 90.88 91 SER A CA 1
ATOM 717 C C . SER A 1 91 ? 0.172 19.984 9.069 1.00 90.88 91 SER A C 1
ATOM 719 O O . SER A 1 91 ? 0.973 20.391 9.911 1.00 90.88 91 SER 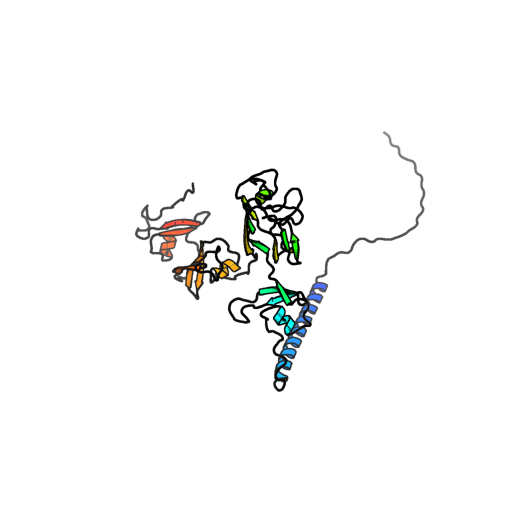A O 1
ATOM 721 N N . GLY A 1 92 ? -0.342 18.757 9.129 1.00 86.75 92 GLY A N 1
ATOM 722 C CA . GLY A 1 92 ? -0.151 17.878 10.283 1.00 86.75 92 GLY A CA 1
ATOM 723 C C . GLY A 1 92 ? -1.019 16.626 10.236 1.00 86.75 92 GLY A C 1
ATOM 724 O O . GLY A 1 92 ? -1.574 16.292 9.193 1.00 86.75 92 GLY A O 1
ATOM 725 N N . MET A 1 93 ? -1.119 15.921 11.361 1.00 85.62 93 MET A N 1
ATOM 726 C CA . MET A 1 93 ? -1.974 14.740 11.486 1.00 85.62 93 MET A CA 1
ATOM 727 C C . MET A 1 93 ? -3.322 15.112 12.104 1.00 85.62 93 MET A C 1
ATOM 729 O O . MET A 1 93 ? -3.362 15.833 13.100 1.00 85.62 93 MET A O 1
ATOM 733 N N . TYR A 1 94 ? -4.406 14.609 11.521 1.00 88.31 94 TYR A N 1
ATOM 734 C CA . TYR A 1 94 ? -5.777 14.930 11.907 1.00 88.31 94 TYR A CA 1
ATOM 735 C C . TYR A 1 94 ? -6.651 13.681 11.885 1.00 88.31 94 TYR A C 1
ATOM 737 O O . TYR A 1 94 ? -6.419 12.763 11.100 1.00 88.31 94 TYR A O 1
ATOM 745 N N . TRP A 1 95 ? -7.675 13.668 12.733 1.00 89.44 95 TRP A N 1
ATOM 746 C CA . TRP A 1 95 ? -8.770 12.712 12.618 1.00 89.44 95 TRP A CA 1
ATOM 747 C C . TRP A 1 95 ? -9.734 13.198 11.546 1.00 89.44 95 TRP A C 1
ATOM 749 O O . TRP A 1 95 ? -10.169 14.349 11.585 1.00 89.44 95 TRP A O 1
ATOM 759 N N . ILE A 1 96 ? -10.024 12.328 10.591 1.00 92.12 96 ILE A N 1
ATOM 760 C CA . ILE A 1 96 ? -10.925 12.577 9.475 1.00 92.12 96 ILE A CA 1
ATOM 761 C C . ILE A 1 96 ? -11.906 11.417 9.405 1.00 92.12 96 ILE A C 1
ATOM 763 O O . ILE A 1 96 ? -11.506 10.265 9.541 1.00 92.12 96 ILE A O 1
ATOM 767 N N . ASP A 1 97 ? -13.174 11.728 9.187 1.00 93.12 97 ASP A N 1
ATOM 768 C CA . ASP A 1 97 ? -14.264 10.758 9.134 1.00 93.12 97 ASP A CA 1
ATOM 769 C C . ASP A 1 97 ? -14.938 10.817 7.751 1.00 93.12 97 ASP A C 1
ATOM 771 O O . ASP A 1 97 ? -15.846 11.629 7.538 1.00 93.12 97 ASP A O 1
ATOM 775 N N . PRO A 1 98 ? -14.441 10.052 6.758 1.00 92.19 98 PRO A N 1
ATOM 776 C CA . PRO A 1 98 ? -14.881 10.171 5.368 1.00 92.19 98 PRO A CA 1
ATOM 777 C C . PRO A 1 98 ? -16.370 9.858 5.151 1.00 92.19 98 PRO A C 1
ATOM 779 O O . PRO A 1 98 ? -17.006 10.472 4.284 1.00 92.19 98 PRO A O 1
ATOM 782 N N . ASP A 1 99 ? -16.928 8.914 5.909 1.00 89.25 99 ASP A N 1
ATOM 783 C CA . ASP A 1 99 ? -18.348 8.553 5.921 1.00 89.25 99 ASP A CA 1
ATOM 784 C C . ASP A 1 99 ? -19.194 9.510 6.774 1.00 89.25 99 ASP A C 1
ATOM 786 O O . ASP A 1 99 ? -20.354 9.787 6.430 1.00 89.25 99 ASP A O 1
ATOM 790 N N . GLY A 1 100 ? -18.567 10.147 7.757 1.00 87.06 100 GLY A N 1
ATOM 791 C CA . GLY A 1 100 ? -19.086 11.251 8.545 1.00 87.06 100 GLY A CA 1
ATOM 792 C C . GLY A 1 100 ? -19.443 10.822 9.961 1.00 87.06 100 GLY A C 1
ATOM 793 O O . GLY A 1 100 ? -19.836 9.688 10.201 1.00 87.06 100 GLY A O 1
ATOM 794 N N . GLU A 1 101 ? -19.390 11.783 10.885 1.00 84.25 101 GLU A N 1
ATOM 795 C CA . GLU A 1 101 ? -19.496 11.507 12.320 1.00 84.25 101 GLU A CA 1
ATOM 796 C C . GLU A 1 101 ? -20.704 10.630 12.692 1.00 84.25 101 GLU A C 1
ATOM 798 O O . GLU A 1 101 ? -21.867 10.992 12.478 1.00 84.25 101 GLU A O 1
ATOM 803 N N . GLY A 1 102 ? -20.407 9.467 13.279 1.00 79.69 102 GLY A N 1
ATOM 804 C CA . GLY A 1 102 ? -21.404 8.496 13.736 1.00 79.69 102 GLY A CA 1
ATOM 805 C C . GLY A 1 102 ? -22.017 7.636 12.625 1.00 79.69 102 GLY A C 1
ATOM 806 O O . GLY A 1 102 ? -23.020 6.958 12.866 1.00 79.69 102 GLY A O 1
ATOM 807 N N . VAL A 1 103 ? -21.445 7.657 11.421 1.00 80.12 103 VAL A N 1
ATOM 808 C CA . VAL A 1 103 ? -21.840 6.823 10.287 1.00 80.12 103 VAL A CA 1
ATOM 809 C C . VAL A 1 103 ? -20.722 5.833 10.005 1.00 80.12 103 VAL A C 1
ATOM 811 O O . VAL A 1 103 ? -19.612 6.247 9.745 1.00 80.12 103 VAL A O 1
ATOM 814 N N . GLY A 1 104 ? -21.043 4.538 9.984 1.00 82.12 104 GLY A N 1
ATOM 815 C CA . GLY A 1 104 ? -20.118 3.516 9.495 1.00 82.12 104 GLY A CA 1
ATOM 816 C C . GLY A 1 104 ? -18.941 3.242 10.430 1.00 82.12 104 GLY A C 1
ATOM 817 O O . GLY A 1 104 ? -19.155 2.740 11.537 1.00 82.12 104 GLY A O 1
ATOM 818 N N . ASP A 1 105 ? -17.728 3.451 9.926 1.00 81.50 105 ASP A N 1
ATOM 819 C CA . ASP A 1 105 ? -16.480 3.146 10.627 1.00 81.50 105 ASP A CA 1
ATOM 820 C C . ASP A 1 105 ? -16.026 4.311 11.527 1.00 81.50 105 ASP A C 1
ATOM 822 O O . ASP A 1 105 ? -16.499 5.439 11.431 1.00 81.50 105 ASP A O 1
ATOM 826 N N . ASP A 1 106 ? -15.110 4.029 12.458 1.00 80.62 106 ASP A N 1
ATOM 827 C CA . ASP A 1 106 ? -14.520 5.078 13.294 1.00 80.62 106 ASP A CA 1
ATOM 828 C C . ASP A 1 106 ? -13.612 6.002 12.448 1.00 80.62 106 ASP A C 1
ATOM 830 O O . ASP A 1 106 ? -12.982 5.532 11.490 1.00 80.62 106 ASP A O 1
ATOM 834 N N . PRO A 1 107 ? -13.444 7.283 12.839 1.00 87.56 107 PRO A N 1
ATOM 835 C CA . PRO A 1 107 ? -12.552 8.211 12.154 1.00 87.56 107 PRO A CA 1
ATOM 836 C C . PRO A 1 107 ? -11.135 7.660 11.974 1.00 87.56 107 PRO A C 1
ATOM 838 O O . PRO A 1 107 ? -10.576 7.000 12.852 1.00 87.56 107 PRO A O 1
ATOM 841 N N . ILE A 1 108 ? -10.503 8.014 10.858 1.00 86.38 108 ILE A N 1
ATOM 842 C CA . ILE A 1 108 ? -9.137 7.617 10.518 1.00 86.38 108 ILE A CA 1
ATOM 843 C C . ILE A 1 108 ? -8.137 8.739 10.803 1.00 86.38 108 ILE A C 1
ATOM 845 O O . ILE A 1 108 ? -8.415 9.922 10.601 1.00 86.38 108 ILE A O 1
ATOM 849 N N . TYR A 1 109 ? -6.939 8.367 11.257 1.00 86.62 109 TYR A N 1
ATOM 850 C CA . TYR A 1 109 ? -5.865 9.319 11.536 1.00 86.62 109 TYR A CA 1
ATOM 851 C C . TYR A 1 109 ? -4.979 9.509 10.303 1.00 86.62 109 TYR A C 1
ATOM 853 O O . TYR A 1 109 ? -4.239 8.608 9.904 1.00 86.62 109 TYR A O 1
ATOM 861 N N . VAL A 1 110 ? -5.066 10.684 9.682 1.00 90.00 110 VAL A N 1
ATOM 862 C CA . VAL A 1 110 ? -4.497 10.966 8.358 1.00 90.00 110 VAL A CA 1
ATOM 863 C C . VAL A 1 110 ? -3.566 12.167 8.379 1.00 90.00 110 VAL A C 1
ATOM 865 O O . VAL A 1 110 ? -3.659 13.043 9.235 1.00 90.00 110 VAL A O 1
ATOM 868 N N . SER A 1 111 ? -2.665 12.222 7.403 1.00 90.62 111 SER A N 1
ATOM 869 C CA . SER A 1 111 ? -1.797 13.368 7.163 1.00 90.62 111 SER A CA 1
ATOM 870 C C . SER A 1 111 ? -2.508 14.370 6.257 1.00 90.62 111 SER A C 1
ATOM 872 O O . SER A 1 111 ? -2.800 14.075 5.096 1.00 90.62 111 SER A O 1
ATOM 874 N N . CYS A 1 112 ? -2.770 15.556 6.795 1.00 90.81 112 CYS A N 1
ATOM 875 C CA . CYS A 1 112 ? -3.313 16.688 6.066 1.00 90.81 112 CYS A CA 1
ATOM 876 C C . CYS A 1 112 ? -2.203 17.646 5.656 1.00 90.81 112 CYS A C 1
ATOM 878 O O . CYS A 1 112 ? -1.491 18.191 6.503 1.00 90.81 112 CYS A O 1
ATOM 880 N N . ASP A 1 113 ? -2.119 17.915 4.359 1.00 91.38 113 ASP A N 1
ATOM 881 C CA . ASP A 1 113 ? -1.433 19.098 3.867 1.00 91.38 113 ASP A CA 1
ATOM 882 C C . ASP A 1 113 ? -2.455 20.220 3.684 1.00 91.38 113 ASP A C 1
ATOM 884 O O . ASP A 1 113 ? -3.200 20.244 2.707 1.00 91.38 113 ASP A O 1
ATOM 888 N N . MET A 1 114 ? -2.503 21.145 4.641 1.00 90.12 114 MET A N 1
ATOM 889 C CA . MET A 1 114 ? -3.457 22.253 4.635 1.00 90.12 114 MET A CA 1
ATOM 890 C C . MET A 1 114 ? -3.122 23.304 3.572 1.00 90.12 114 MET A C 1
ATOM 892 O O . MET A 1 114 ? -4.006 24.046 3.167 1.00 90.12 114 MET A O 1
ATOM 896 N N . ALA A 1 115 ? -1.891 23.337 3.046 1.00 89.62 115 ALA A N 1
ATOM 897 C CA . ALA A 1 115 ? -1.550 24.233 1.942 1.00 89.62 115 ALA A CA 1
ATOM 898 C C . ALA A 1 115 ? -2.224 23.815 0.624 1.00 89.62 115 ALA A C 1
ATOM 900 O O . ALA A 1 115 ? -2.531 24.661 -0.215 1.00 89.62 115 ALA A O 1
ATOM 901 N N . THR A 1 116 ? -2.449 22.510 0.437 1.00 88.56 116 THR A N 1
ATOM 902 C CA . THR A 1 116 ? -3.045 21.942 -0.784 1.00 88.56 116 THR A CA 1
ATOM 903 C C . THR A 1 116 ? -4.437 21.344 -0.566 1.00 88.56 116 THR A C 1
ATOM 905 O O . THR A 1 116 ? -5.139 21.065 -1.535 1.00 88.56 116 THR A O 1
ATOM 908 N N . GLY A 1 117 ? -4.844 21.121 0.685 1.00 86.75 117 GLY A N 1
ATOM 909 C CA . GLY A 1 117 ? -6.043 20.364 1.055 1.00 86.75 117 GLY A CA 1
ATOM 910 C C . GLY A 1 117 ? -5.894 18.841 0.907 1.00 86.75 117 GLY A C 1
ATOM 911 O O . GLY A 1 117 ? -6.882 18.114 1.051 1.00 86.75 117 GLY A O 1
ATOM 912 N N . LYS A 1 118 ? -4.688 18.329 0.612 1.00 89.56 118 LYS A N 1
ATOM 913 C CA . LYS A 1 118 ? -4.444 16.897 0.373 1.00 89.56 118 LYS A CA 1
ATOM 914 C C . LYS A 1 118 ? -4.639 16.088 1.658 1.00 89.56 118 LYS A C 1
ATOM 916 O O . LYS A 1 118 ? -4.046 16.389 2.691 1.00 89.56 118 LYS A O 1
ATOM 921 N N . THR A 1 119 ? -5.427 15.018 1.555 1.00 90.56 119 THR A N 1
ATOM 922 C CA . THR A 1 119 ? -5.638 14.017 2.613 1.00 90.56 119 THR A CA 1
ATOM 923 C C . THR A 1 119 ? -4.853 12.757 2.263 1.00 90.56 119 THR A C 1
ATOM 925 O O . THR A 1 119 ? -5.120 12.153 1.228 1.00 90.56 119 THR A O 1
ATOM 928 N N . SER A 1 120 ? -3.871 12.374 3.081 1.00 87.25 120 SER A N 1
ATOM 929 C CA . SER A 1 120 ? -3.033 11.188 2.842 1.00 87.25 120 SER A CA 1
ATOM 930 C C . SER A 1 120 ? -3.147 10.202 3.999 1.00 87.25 120 SER A C 1
ATOM 932 O O . SER A 1 120 ? -2.822 10.539 5.139 1.00 87.25 120 SER A O 1
ATOM 934 N N . VAL A 1 121 ? -3.574 8.976 3.705 1.00 87.88 121 VAL A N 1
ATOM 935 C CA . VAL A 1 121 ? -3.563 7.871 4.671 1.00 87.88 121 VAL A CA 1
ATOM 936 C C . VAL A 1 121 ? -2.145 7.312 4.727 1.00 87.88 121 VAL A C 1
ATOM 938 O O . VAL A 1 121 ? -1.570 6.996 3.690 1.00 87.88 121 VAL A O 1
ATOM 941 N N . LEU A 1 122 ? -1.566 7.256 5.927 1.00 81.94 122 LEU A N 1
ATOM 942 C CA . LEU A 1 122 ? -0.271 6.616 6.145 1.00 81.94 122 LEU A CA 1
ATOM 943 C C . LEU A 1 122 ? -0.480 5.135 6.423 1.00 81.94 122 LEU A C 1
ATOM 945 O O . LEU A 1 122 ? -1.415 4.759 7.130 1.00 81.94 122 LEU A O 1
ATOM 949 N N . HIS A 1 123 ? 0.420 4.315 5.905 1.00 79.56 123 HIS A N 1
ATOM 950 C CA . HIS A 1 123 ? 0.363 2.869 6.028 1.00 79.56 123 HIS A CA 1
ATOM 951 C C . HIS A 1 123 ? 1.771 2.275 6.044 1.00 79.56 123 HIS A C 1
ATOM 953 O O . HIS A 1 123 ? 2.771 2.978 5.878 1.00 79.56 123 HIS A O 1
ATOM 959 N N . ASP A 1 124 ? 1.846 0.980 6.324 1.00 79.56 124 ASP A N 1
ATOM 960 C CA . ASP A 1 124 ? 3.098 0.317 6.663 1.00 79.56 124 ASP A CA 1
ATOM 961 C C . ASP A 1 124 ? 3.770 -0.369 5.478 1.00 79.56 124 ASP A C 1
ATOM 963 O O . ASP A 1 124 ? 4.999 -0.445 5.445 1.00 79.56 124 ASP A O 1
ATOM 967 N N . SER A 1 125 ? 2.984 -0.863 4.525 1.00 81.75 125 SER A N 1
ATOM 968 C CA . SER A 1 125 ? 3.496 -1.456 3.294 1.00 81.75 125 SER A CA 1
ATOM 969 C C . SER A 1 125 ? 2.495 -1.375 2.153 1.00 81.75 125 SER A C 1
ATOM 971 O O . SER A 1 125 ? 1.290 -1.488 2.346 1.00 81.75 125 SER A O 1
ATOM 973 N N . GLU A 1 126 ? 2.995 -1.227 0.937 1.00 82.69 126 GLU A N 1
ATOM 974 C CA . GLU A 1 126 ? 2.197 -1.402 -0.277 1.00 82.69 126 GLU A CA 1
ATOM 975 C C . GLU A 1 126 ? 2.181 -2.885 -0.616 1.00 82.69 126 GLU A C 1
ATOM 977 O O . GLU A 1 126 ? 3.248 -3.461 -0.851 1.00 82.69 126 GLU A O 1
ATOM 982 N N . SER A 1 127 ? 0.997 -3.505 -0.621 1.00 79.81 127 SER A N 1
ATOM 983 C CA . SER A 1 127 ? 0.826 -4.878 -1.110 1.00 79.81 127 SER A CA 1
ATOM 984 C C . SER A 1 127 ? 1.360 -4.981 -2.551 1.00 79.81 127 SER A C 1
ATOM 986 O O . SER A 1 127 ? 1.469 -3.945 -3.219 1.00 79.81 127 SER A O 1
ATOM 988 N N . PRO A 1 128 ? 1.739 -6.181 -3.034 1.00 81.31 128 PRO A N 1
ATOM 989 C CA . PRO A 1 128 ? 2.665 -6.305 -4.145 1.00 81.31 128 PRO A CA 1
ATOM 990 C C . PRO A 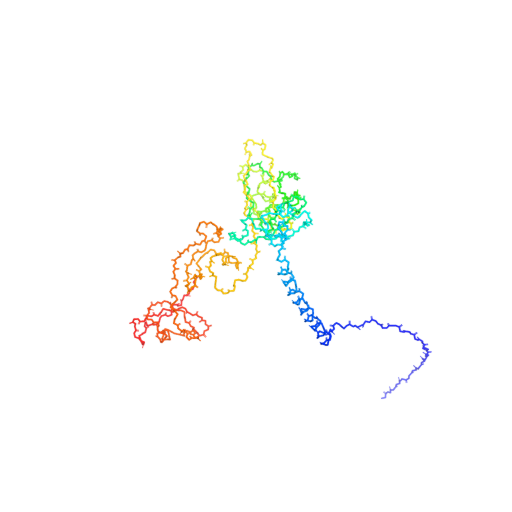1 128 ? 2.276 -5.474 -5.366 1.00 81.31 128 PRO A C 1
ATOM 992 O O . PRO A 1 128 ? 1.124 -5.478 -5.806 1.00 81.31 128 PRO A O 1
ATOM 995 N N . ILE A 1 129 ? 3.259 -4.770 -5.915 1.00 89.44 129 ILE A N 1
ATOM 996 C CA . ILE A 1 129 ? 3.194 -4.292 -7.286 1.00 89.44 129 ILE A CA 1
ATOM 997 C C . ILE A 1 129 ? 3.536 -5.493 -8.153 1.00 89.44 129 ILE A C 1
ATOM 999 O O . ILE A 1 129 ? 4.676 -5.950 -8.125 1.00 89.44 129 ILE A O 1
ATOM 1003 N N . ASP A 1 130 ? 2.562 -5.986 -8.905 1.00 93.62 130 ASP A N 1
ATOM 1004 C CA . ASP A 1 130 ? 2.790 -7.011 -9.919 1.00 93.62 130 ASP A CA 1
ATOM 1005 C C . ASP A 1 130 ? 2.883 -6.333 -11.285 1.00 93.62 130 ASP A C 1
ATOM 1007 O O . ASP A 1 130 ? 2.032 -5.511 -11.641 1.00 93.62 130 ASP A O 1
ATOM 1011 N N . TYR A 1 131 ? 3.913 -6.661 -12.059 1.00 95.88 131 TYR A N 1
ATOM 1012 C CA . TYR A 1 131 ? 4.110 -6.126 -13.398 1.00 95.88 131 TYR A CA 1
ATOM 1013 C C . TYR A 1 131 ? 4.463 -7.231 -14.386 1.00 95.88 131 TYR A C 1
ATOM 1015 O O . TYR A 1 131 ? 5.572 -7.759 -14.381 1.00 95.88 131 TYR A O 1
ATOM 1023 N N . ASP A 1 132 ? 3.515 -7.529 -15.271 1.00 95.75 132 ASP A N 1
ATOM 1024 C CA . ASP A 1 132 ? 3.701 -8.427 -16.400 1.00 95.75 132 ASP A CA 1
ATOM 1025 C C . ASP A 1 132 ? 4.231 -7.646 -17.599 1.00 95.75 132 ASP A C 1
ATOM 1027 O O . ASP A 1 132 ? 3.640 -6.658 -18.043 1.00 95.75 132 ASP A O 1
ATOM 1031 N N . CYS A 1 133 ? 5.338 -8.109 -18.163 1.00 95.25 133 CYS A N 1
ATOM 1032 C CA . CYS A 1 133 ? 6.140 -7.344 -19.101 1.00 95.25 133 CYS A CA 1
ATOM 1033 C C . CYS A 1 133 ? 6.608 -8.195 -20.284 1.00 95.25 133 CYS A C 1
ATOM 1035 O O . CYS A 1 133 ? 7.029 -9.344 -20.163 1.00 95.25 133 CYS A O 1
ATOM 1037 N N . ASN A 1 134 ? 6.560 -7.591 -21.465 1.00 94.62 134 ASN A N 1
ATOM 1038 C CA . ASN A 1 134 ? 7.148 -8.116 -22.687 1.00 94.62 134 ASN A CA 1
ATOM 1039 C C . ASN A 1 134 ? 7.847 -6.958 -23.394 1.00 94.62 134 ASN A C 1
ATOM 1041 O O . ASN A 1 134 ? 7.187 -5.997 -23.790 1.00 94.62 134 ASN A O 1
ATOM 1045 N N . TYR A 1 135 ? 9.175 -7.009 -23.518 1.00 92.12 135 TYR A N 1
ATOM 1046 C CA . TYR A 1 135 ? 9.986 -5.901 -24.046 1.00 92.12 135 TYR A CA 1
ATOM 1047 C C . TYR A 1 135 ? 9.685 -4.528 -23.406 1.00 92.12 135 TYR A C 1
ATOM 1049 O O . TYR A 1 135 ? 9.773 -3.498 -24.074 1.00 92.12 135 TYR A O 1
ATOM 1057 N N . ALA A 1 136 ? 9.334 -4.509 -22.120 1.00 94.19 136 ALA A N 1
ATOM 1058 C CA . ALA A 1 136 ? 8.956 -3.307 -21.379 1.00 94.19 136 ALA A CA 1
ATOM 1059 C C . ALA A 1 136 ? 9.759 -3.224 -20.065 1.00 94.19 136 ALA A C 1
ATOM 1061 O O . ALA A 1 136 ? 9.204 -3.503 -19.003 1.00 94.19 136 ALA A O 1
ATOM 1062 N N . PRO A 1 137 ? 11.067 -2.909 -20.136 1.00 94.31 137 PRO A N 1
ATOM 1063 C CA . PRO A 1 137 ? 11.968 -2.993 -18.991 1.00 94.31 137 PRO A CA 1
ATOM 1064 C C . PRO A 1 137 ? 11.746 -1.875 -17.975 1.00 94.31 137 PRO A C 1
ATOM 1066 O O . PRO A 1 137 ? 11.272 -0.784 -18.313 1.00 94.31 137 PRO A O 1
ATOM 1069 N N . PHE A 1 138 ? 12.160 -2.122 -16.735 1.00 94.81 138 PHE A N 1
ATOM 1070 C CA . PHE A 1 138 ? 12.288 -1.067 -15.739 1.00 94.81 138 PHE A CA 1
ATOM 1071 C C . PHE A 1 138 ? 13.564 -0.264 -15.984 1.00 94.81 138 PHE A C 1
ATOM 1073 O O . PHE A 1 138 ? 13.519 0.967 -16.038 1.00 94.81 138 PHE A O 1
ATOM 1080 N N . GLU A 1 139 ? 14.673 -0.962 -16.219 1.00 93.69 139 GLU A N 1
ATOM 1081 C CA . GLU A 1 139 ? 15.976 -0.395 -16.530 1.00 93.69 139 GLU A CA 1
ATOM 1082 C C . GLU A 1 139 ? 16.674 -1.217 -17.621 1.00 93.69 139 GLU A C 1
ATOM 1084 O O . GLU A 1 139 ? 16.614 -2.441 -17.669 1.00 93.69 139 GLU A O 1
ATOM 1089 N N . THR A 1 140 ? 17.380 -0.555 -18.535 1.00 91.38 140 THR A N 1
ATOM 1090 C CA . THR A 1 140 ? 18.298 -1.264 -19.433 1.00 91.38 140 THR A CA 1
ATOM 1091 C C . THR A 1 140 ? 19.467 -0.379 -19.829 1.00 91.38 140 THR A C 1
ATOM 1093 O O . THR A 1 140 ? 19.298 0.792 -20.176 1.00 91.38 140 THR A O 1
ATOM 1096 N N . ASN A 1 141 ? 20.676 -0.945 -19.765 1.00 88.31 141 ASN A N 1
ATOM 1097 C CA . ASN A 1 141 ? 21.941 -0.242 -19.998 1.00 88.31 141 ASN A CA 1
ATOM 1098 C C . ASN A 1 141 ? 22.108 1.026 -19.134 1.00 88.31 141 ASN A C 1
ATOM 1100 O O . ASN A 1 141 ? 22.613 2.038 -19.618 1.00 88.31 141 ASN A O 1
ATOM 1104 N N . GLY A 1 142 ? 21.653 0.988 -17.876 1.00 87.88 142 GLY A N 1
ATOM 1105 C CA . GLY A 1 142 ? 21.709 2.128 -16.954 1.00 87.88 142 GLY A CA 1
ATOM 1106 C C . GLY A 1 142 ? 20.711 3.248 -17.262 1.00 87.88 142 GLY A C 1
ATOM 1107 O O . GLY A 1 142 ? 20.792 4.318 -16.665 1.00 87.88 142 GLY A O 1
ATOM 1108 N N . VAL A 1 143 ? 19.790 3.037 -18.209 1.00 91.12 143 VAL A N 1
ATOM 1109 C CA . VAL A 1 143 ? 18.703 3.972 -18.510 1.00 91.12 143 VAL A CA 1
ATOM 1110 C C . VAL A 1 143 ? 17.417 3.440 -17.897 1.00 91.12 143 VAL A C 1
ATOM 1112 O O . VAL A 1 143 ? 16.965 2.348 -18.248 1.00 91.12 143 VAL A O 1
ATOM 1115 N N . THR A 1 144 ? 16.823 4.229 -17.007 1.00 93.44 144 THR A N 1
ATOM 1116 C CA . THR A 1 144 ? 15.547 3.925 -16.361 1.00 93.44 144 THR A CA 1
ATOM 1117 C C . THR A 1 144 ? 14.380 4.322 -17.265 1.00 93.44 144 THR A C 1
ATOM 1119 O O . THR A 1 144 ? 14.378 5.377 -17.902 1.00 93.44 144 THR A O 1
ATOM 1122 N N . TYR A 1 145 ? 13.378 3.452 -17.342 1.00 94.62 145 TYR A N 1
ATOM 1123 C CA . TYR A 1 145 ? 12.169 3.642 -18.147 1.00 94.62 145 TYR A CA 1
ATOM 1124 C C . TYR A 1 145 ? 10.894 3.612 -17.319 1.00 94.62 145 TYR A C 1
ATOM 1126 O O . TYR A 1 145 ? 9.874 4.128 -17.774 1.00 94.62 145 TYR A O 1
ATOM 1134 N N . SER A 1 146 ? 10.960 3.034 -16.123 1.00 94.69 146 SER A N 1
ATOM 1135 C CA . SER A 1 146 ? 9.816 2.898 -15.236 1.00 94.69 146 SER A CA 1
ATOM 1136 C C . SER A 1 146 ? 10.217 3.247 -13.805 1.00 94.69 146 SER A C 1
ATOM 1138 O O . SER A 1 146 ? 11.329 2.941 -13.375 1.00 94.69 146 SER A O 1
ATOM 1140 N N . TRP A 1 147 ? 9.313 3.900 -13.082 1.00 94.44 147 TRP A N 1
ATOM 1141 C CA . TRP A 1 147 ? 9.502 4.327 -11.694 1.00 94.44 147 TRP A CA 1
ATOM 1142 C C . TRP A 1 147 ? 8.144 4.584 -11.036 1.00 94.44 147 TRP A C 1
ATOM 1144 O O . TRP A 1 147 ? 7.128 4.744 -11.721 1.00 94.44 147 TRP A O 1
ATOM 1154 N N . TRP A 1 148 ? 8.120 4.683 -9.712 1.00 94.12 148 TRP A N 1
ATOM 1155 C CA . TRP A 1 148 ? 6.950 5.146 -8.969 1.00 94.12 148 TRP A CA 1
ATOM 1156 C C . TRP A 1 148 ? 7.255 6.438 -8.214 1.00 94.12 148 TRP A C 1
ATOM 1158 O O . TRP A 1 148 ? 8.401 6.694 -7.856 1.00 94.12 148 TRP A O 1
ATOM 1168 N N . ASP A 1 149 ? 6.242 7.275 -8.013 1.00 93.56 149 ASP A N 1
ATOM 1169 C CA . ASP A 1 149 ? 6.394 8.556 -7.321 1.00 93.56 149 ASP A CA 1
ATOM 1170 C C . ASP A 1 149 ? 6.050 8.384 -5.833 1.00 93.56 149 ASP A C 1
ATOM 1172 O O . ASP A 1 149 ? 4.966 7.895 -5.488 1.00 93.56 149 ASP A O 1
ATOM 1176 N N . ASP A 1 150 ? 6.957 8.809 -4.952 1.00 91.81 150 ASP A N 1
ATOM 1177 C CA . ASP A 1 150 ? 6.763 8.783 -3.500 1.00 91.81 150 ASP A CA 1
ATOM 1178 C C . ASP A 1 150 ? 5.696 9.788 -3.027 1.00 91.81 150 ASP A C 1
ATOM 1180 O O . ASP A 1 150 ? 5.118 10.555 -3.806 1.00 91.81 150 ASP A O 1
ATOM 1184 N N . ARG A 1 151 ? 5.431 9.816 -1.718 1.00 87.38 151 ARG A N 1
ATOM 1185 C CA . ARG A 1 151 ? 4.448 10.723 -1.104 1.00 87.38 151 ARG A CA 1
ATOM 1186 C C . ARG A 1 151 ? 4.681 12.215 -1.380 1.00 87.38 151 ARG A C 1
ATOM 1188 O O . ARG A 1 151 ? 3.726 12.998 -1.299 1.00 87.38 151 ARG A O 1
ATOM 1195 N N . ASN A 1 152 ? 5.925 12.592 -1.680 1.00 89.88 152 ASN A N 1
ATOM 1196 C CA . ASN A 1 152 ? 6.375 13.945 -2.008 1.00 89.88 152 ASN A CA 1
ATOM 1197 C C . ASN A 1 152 ? 6.496 14.168 -3.528 1.00 89.88 152 ASN A C 1
ATOM 1199 O O . ASN A 1 152 ? 6.824 15.274 -3.952 1.00 89.88 152 ASN A O 1
ATOM 1203 N N . GLY A 1 153 ? 6.221 13.148 -4.344 1.00 91.25 153 GLY A N 1
ATOM 1204 C CA . GLY A 1 153 ? 6.324 13.194 -5.798 1.00 91.25 153 GLY A CA 1
ATOM 1205 C C . GLY A 1 153 ? 7.732 12.945 -6.344 1.00 91.25 153 GLY A C 1
ATOM 1206 O O . GLY A 1 153 ? 7.963 13.223 -7.520 1.00 91.25 153 GLY A O 1
ATOM 1207 N N . ASN A 1 154 ? 8.681 12.459 -5.534 1.00 93.44 154 ASN A N 1
ATOM 1208 C CA . ASN A 1 154 ? 10.010 12.112 -6.047 1.00 93.44 154 ASN A CA 1
ATOM 1209 C C . ASN A 1 154 ? 10.006 10.703 -6.656 1.00 93.44 154 ASN A C 1
ATOM 1211 O O . ASN A 1 154 ? 9.393 9.799 -6.082 1.00 93.44 154 ASN A O 1
ATOM 1215 N N . PRO A 1 155 ? 10.727 10.486 -7.768 1.00 93.69 155 PRO A N 1
ATOM 1216 C CA . PRO A 1 155 ? 10.789 9.185 -8.418 1.00 93.69 155 PRO A CA 1
ATOM 1217 C C . PRO A 1 155 ? 11.629 8.181 -7.616 1.00 93.69 155 PRO A C 1
ATOM 1219 O O . PRO A 1 155 ? 12.720 8.502 -7.142 1.00 93.69 155 PRO A O 1
ATOM 1222 N N . GLN A 1 156 ? 11.138 6.948 -7.535 1.00 93.94 156 GLN A N 1
ATOM 1223 C CA . GLN A 1 156 ? 11.757 5.798 -6.883 1.00 93.94 156 GLN A CA 1
ATOM 1224 C C . GLN A 1 156 ? 11.862 4.629 -7.874 1.00 93.94 156 GLN A C 1
ATOM 1226 O O . GLN A 1 156 ? 10.936 4.365 -8.643 1.00 93.94 156 GLN A O 1
ATOM 1231 N N . TYR A 1 157 ? 13.000 3.929 -7.864 1.00 92.62 157 TYR A N 1
ATOM 1232 C CA . TYR A 1 157 ? 13.369 2.965 -8.919 1.00 92.62 157 TYR A CA 1
ATOM 1233 C C . TYR A 1 157 ? 13.457 1.508 -8.452 1.00 92.62 157 TYR A C 1
ATOM 1235 O O . TYR A 1 157 ? 13.716 0.611 -9.255 1.00 92.62 157 TYR A O 1
ATOM 1243 N N . PHE A 1 158 ? 13.268 1.263 -7.160 1.00 93.06 158 PHE A N 1
ATOM 1244 C CA . PHE A 1 158 ? 13.174 -0.080 -6.602 1.00 93.06 158 PHE A CA 1
ATOM 1245 C C . PHE A 1 158 ? 11.712 -0.524 -6.582 1.00 93.06 158 PHE A C 1
ATOM 1247 O O . PHE A 1 158 ? 10.824 0.272 -6.311 1.00 93.06 158 PHE A O 1
ATOM 1254 N N . TRP A 1 159 ? 11.460 -1.794 -6.850 1.00 93.62 159 TRP A N 1
ATOM 1255 C CA . TRP A 1 159 ? 10.134 -2.394 -6.979 1.00 93.62 159 TRP A CA 1
ATOM 1256 C C . TRP A 1 159 ? 9.839 -3.422 -5.881 1.00 93.62 159 TRP A C 1
ATOM 1258 O O . TRP A 1 159 ? 8.744 -3.962 -5.841 1.00 93.62 159 TRP A O 1
ATOM 1268 N N . ALA A 1 160 ? 10.788 -3.688 -4.973 1.00 92.94 160 ALA A N 1
ATOM 1269 C CA . ALA A 1 160 ? 10.576 -4.524 -3.790 1.00 92.94 160 ALA A CA 1
ATOM 1270 C C . ALA A 1 160 ? 11.494 -4.128 -2.621 1.00 92.94 160 ALA A C 1
ATOM 1272 O O . ALA A 1 160 ? 12.635 -3.705 -2.822 1.00 92.94 160 ALA A O 1
ATOM 1273 N N . GLY A 1 161 ? 11.020 -4.337 -1.393 1.00 89.69 161 GLY A N 1
ATOM 1274 C CA . GLY A 1 161 ? 11.766 -4.126 -0.155 1.00 89.69 161 GLY A CA 1
ATOM 1275 C C . GLY A 1 161 ? 11.748 -2.676 0.330 1.00 89.69 161 GLY A C 1
ATOM 1276 O O . GLY A 1 161 ? 10.771 -1.952 0.143 1.00 89.69 161 GLY A O 1
ATOM 1277 N N . SER A 1 162 ? 12.834 -2.261 0.987 1.00 86.50 162 SER A N 1
ATOM 1278 C CA . SER A 1 162 ? 12.981 -0.924 1.582 1.00 86.50 162 SER A CA 1
ATOM 1279 C C . SER A 1 162 ? 14.227 -0.161 1.119 1.00 86.50 162 SER A C 1
ATOM 1281 O O . SER A 1 162 ? 14.581 0.872 1.680 1.00 86.50 162 SER A O 1
ATOM 1283 N N . ASN A 1 163 ? 14.942 -0.664 0.109 1.00 77.56 163 ASN A N 1
ATOM 1284 C CA . ASN A 1 163 ? 16.194 -0.054 -0.327 1.00 77.56 163 ASN A CA 1
ATOM 1285 C C . ASN A 1 163 ? 15.962 0.969 -1.448 1.00 77.56 163 ASN A C 1
ATOM 1287 O O . ASN A 1 163 ? 15.978 0.626 -2.626 1.00 77.56 163 ASN A O 1
ATOM 1291 N N . SER A 1 164 ? 15.825 2.240 -1.070 1.00 73.38 164 SER A N 1
ATOM 1292 C CA . SER A 1 164 ? 15.569 3.353 -1.995 1.00 73.38 164 SER A CA 1
ATOM 1293 C C . SER A 1 164 ? 16.699 3.682 -2.970 1.00 73.38 164 SER A C 1
ATOM 1295 O O . SER A 1 164 ? 16.493 4.420 -3.929 1.00 73.38 164 SER A O 1
ATOM 1297 N N . SER A 1 165 ? 17.901 3.149 -2.748 1.00 76.31 165 SER A N 1
ATOM 1298 C CA . SER A 1 165 ? 19.090 3.528 -3.521 1.00 76.31 165 SER A CA 1
ATOM 1299 C C . SER A 1 165 ? 19.429 2.562 -4.656 1.00 76.31 165 SER A C 1
ATOM 1301 O O . SER A 1 165 ? 20.368 2.823 -5.405 1.00 76.31 165 SER A O 1
ATOM 1303 N N . VAL A 1 166 ? 18.722 1.434 -4.776 1.00 81.69 166 VAL A N 1
ATOM 1304 C CA . VAL A 1 166 ? 19.107 0.348 -5.686 1.00 81.69 166 VAL A CA 1
ATOM 1305 C C . VAL A 1 166 ? 17.910 -0.118 -6.499 1.00 81.69 166 VAL A C 1
ATOM 1307 O O . VAL A 1 166 ? 16.910 -0.546 -5.937 1.00 81.69 166 VAL A O 1
ATOM 1310 N N . HIS A 1 167 ? 18.039 -0.104 -7.824 1.00 90.50 167 HIS A N 1
ATOM 1311 C CA . HIS A 1 167 ? 17.082 -0.749 -8.713 1.00 90.50 167 HIS A CA 1
ATOM 1312 C C . HIS A 1 167 ? 17.043 -2.266 -8.439 1.00 90.50 167 HIS A C 1
ATOM 1314 O O . HIS A 1 167 ? 18.011 -2.987 -8.695 1.00 90.50 167 HIS A O 1
ATOM 1320 N N . THR A 1 168 ? 15.950 -2.733 -7.838 1.00 91.06 168 THR A N 1
ATOM 1321 C CA . THR A 1 168 ? 15.754 -4.133 -7.444 1.00 91.06 168 THR A CA 1
ATOM 1322 C C . THR A 1 168 ? 14.271 -4.468 -7.375 1.00 91.06 168 THR A C 1
ATOM 1324 O O . THR A 1 168 ? 13.458 -3.601 -7.084 1.00 91.06 168 THR A O 1
ATOM 1327 N N . CYS A 1 169 ? 13.924 -5.730 -7.562 1.00 93.62 169 CYS A N 1
ATOM 1328 C CA . CYS A 1 169 ? 12.588 -6.308 -7.365 1.00 93.62 169 CYS A CA 1
ATOM 1329 C C . CYS A 1 169 ? 12.727 -7.610 -6.568 1.00 93.62 169 CYS A C 1
ATOM 1331 O O . CYS A 1 169 ? 13.840 -7.964 -6.157 1.00 93.62 169 CYS A O 1
ATOM 1333 N N . GLN A 1 170 ? 11.623 -8.327 -6.330 1.00 94.19 170 GLN A N 1
ATOM 1334 C CA . GLN A 1 170 ? 11.642 -9.489 -5.444 1.00 94.19 170 GLN A CA 1
ATOM 1335 C C . GLN A 1 170 ? 12.577 -10.591 -5.954 1.00 94.19 170 GLN A C 1
ATOM 1337 O O . GLN A 1 170 ? 13.377 -11.099 -5.173 1.00 94.19 170 GLN A O 1
ATOM 1342 N N . CYS A 1 171 ? 12.583 -10.892 -7.259 1.00 94.56 171 CYS A N 1
ATOM 1343 C CA . CYS A 1 171 ? 13.484 -11.922 -7.786 1.00 94.56 171 CYS A CA 1
ATOM 1344 C C . CYS A 1 171 ? 14.966 -11.546 -7.640 1.00 94.56 171 CYS A C 1
ATOM 1346 O O . CYS A 1 171 ? 15.817 -12.414 -7.436 1.00 94.56 171 CYS A O 1
ATOM 1348 N N . GLY A 1 172 ? 15.279 -10.248 -7.724 1.00 92.81 172 GLY A N 1
ATOM 1349 C CA . GLY A 1 172 ? 16.632 -9.723 -7.563 1.00 92.81 172 GLY A CA 1
ATOM 1350 C C . GLY A 1 172 ? 17.127 -9.823 -6.126 1.00 92.81 172 GLY A C 1
ATOM 1351 O O . GLY A 1 172 ? 18.305 -10.098 -5.900 1.00 92.81 172 GLY A O 1
ATOM 1352 N N . ILE A 1 173 ? 16.218 -9.646 -5.161 1.00 92.44 173 ILE A N 1
ATOM 1353 C CA . ILE A 1 173 ? 16.479 -9.857 -3.732 1.00 92.44 173 ILE A CA 1
ATOM 1354 C C . ILE A 1 173 ? 16.668 -11.349 -3.444 1.00 92.44 173 ILE A C 1
ATOM 1356 O O . ILE A 1 173 ? 17.628 -11.729 -2.774 1.00 92.44 173 ILE A O 1
ATOM 1360 N N . ASP A 1 174 ? 15.787 -12.190 -3.984 1.00 93.38 174 ASP A N 1
ATOM 1361 C CA . ASP A 1 174 ? 15.801 -13.639 -3.770 1.00 93.38 174 ASP A CA 1
ATOM 1362 C C . ASP A 1 174 ? 16.929 -14.344 -4.547 1.00 93.38 174 ASP A C 1
ATOM 1364 O O . ASP A 1 174 ? 17.270 -15.492 -4.257 1.00 93.38 174 ASP A O 1
ATOM 1368 N N . GLY A 1 175 ? 17.518 -13.669 -5.540 1.00 92.81 175 GLY A N 1
ATOM 1369 C CA . GLY A 1 175 ? 18.562 -14.213 -6.409 1.00 92.81 175 GLY A CA 1
ATOM 1370 C C . GLY A 1 175 ? 18.059 -15.298 -7.364 1.00 92.81 175 GLY A C 1
ATOM 1371 O O . GLY A 1 175 ? 18.826 -16.186 -7.736 1.00 92.81 175 GLY A O 1
ATOM 1372 N N . ASN A 1 176 ? 16.778 -15.256 -7.738 1.00 94.75 176 ASN A N 1
ATOM 1373 C CA . ASN A 1 176 ? 16.101 -16.291 -8.525 1.00 94.75 176 ASN A CA 1
ATOM 1374 C C . ASN A 1 176 ? 15.477 -15.770 -9.834 1.00 94.75 176 ASN A C 1
ATOM 1376 O O . ASN A 1 176 ? 14.632 -16.456 -10.413 1.00 94.75 176 ASN A O 1
ATOM 1380 N N . CYS A 1 177 ? 15.879 -14.584 -10.308 1.00 95.06 177 CYS A N 1
ATOM 1381 C CA . CYS A 1 177 ? 15.443 -14.077 -11.610 1.00 95.06 177 CYS A CA 1
ATOM 1382 C C . CYS A 1 177 ? 15.791 -15.058 -12.743 1.00 95.06 177 CYS A C 1
ATOM 1384 O O . CYS A 1 177 ? 16.791 -15.778 -12.686 1.00 95.06 177 CYS A O 1
ATOM 1386 N N . VAL A 1 178 ? 14.975 -15.051 -13.800 1.00 94.69 178 VAL A N 1
ATOM 1387 C CA . VAL A 1 178 ? 15.124 -15.923 -14.978 1.00 94.69 178 VAL A CA 1
ATOM 1388 C C . VAL A 1 178 ? 16.487 -15.737 -15.645 1.00 94.69 178 VAL A C 1
ATOM 1390 O O . VAL A 1 178 ? 17.117 -16.711 -16.055 1.00 94.69 178 VAL A O 1
ATOM 1393 N N . ASP A 1 179 ? 16.947 -14.491 -15.735 1.00 93.56 179 ASP A N 1
ATOM 1394 C CA . ASP A 1 179 ? 18.303 -14.152 -16.145 1.00 93.56 179 ASP A CA 1
ATOM 1395 C C . ASP A 1 179 ? 19.077 -13.636 -14.923 1.00 93.56 179 ASP A C 1
ATOM 1397 O O . ASP A 1 179 ? 18.728 -12.625 -14.321 1.00 93.56 179 ASP A O 1
ATOM 1401 N N . SER A 1 180 ? 20.144 -14.346 -14.549 1.00 91.31 180 SER A N 1
ATOM 1402 C CA . SER A 1 180 ? 20.963 -14.027 -13.372 1.00 91.31 180 SER A CA 1
ATOM 1403 C C . SER A 1 180 ? 21.803 -12.748 -13.509 1.00 91.31 180 SER A C 1
ATOM 1405 O O . SER A 1 180 ? 22.417 -12.316 -12.534 1.00 91.31 180 SER A O 1
ATOM 1407 N N . ILE A 1 181 ? 21.909 -12.181 -14.716 1.00 90.62 181 ILE A N 1
ATOM 1408 C CA . ILE A 1 181 ? 22.695 -10.965 -14.980 1.00 90.62 181 ILE A CA 1
ATOM 1409 C C . ILE A 1 181 ? 21.898 -9.711 -14.606 1.00 90.62 181 ILE A C 1
ATOM 1411 O O . ILE A 1 181 ? 22.476 -8.724 -14.141 1.00 90.62 181 ILE A O 1
ATOM 1415 N N . VAL A 1 182 ? 20.583 -9.745 -14.809 1.00 91.56 182 VAL A N 1
ATOM 1416 C CA . VAL A 1 182 ? 19.686 -8.619 -14.535 1.00 91.56 182 VAL A CA 1
ATOM 1417 C C . VAL A 1 182 ? 19.218 -8.617 -13.082 1.00 91.56 182 VAL A C 1
ATOM 1419 O O . VAL A 1 182 ? 19.352 -9.603 -12.357 1.00 91.56 182 VAL A O 1
ATOM 1422 N N . LYS A 1 183 ? 18.706 -7.469 -12.630 1.00 92.69 183 LYS A N 1
ATOM 1423 C CA . LYS A 1 183 ? 18.143 -7.323 -11.281 1.00 92.69 183 LYS A CA 1
ATOM 1424 C C . LYS A 1 183 ? 16.666 -7.668 -11.223 1.00 92.69 183 LYS A C 1
ATOM 1426 O O . LYS A 1 183 ? 16.206 -8.031 -10.145 1.00 92.69 183 LYS A O 1
ATOM 1431 N N . CYS A 1 184 ? 15.978 -7.587 -12.358 1.00 95.56 184 CYS A N 1
ATOM 1432 C CA . CYS A 1 184 ? 14.567 -7.896 -12.492 1.00 95.56 184 CYS A CA 1
ATOM 1433 C C . CYS A 1 184 ? 14.270 -8.680 -13.754 1.00 95.56 184 CYS A C 1
ATOM 1435 O O . CYS A 1 184 ? 14.949 -8.517 -14.770 1.00 95.56 184 CYS A O 1
ATOM 1437 N N . ASN A 1 185 ? 13.246 -9.530 -13.696 1.00 96.38 185 ASN A N 1
ATOM 1438 C CA . ASN A 1 185 ? 12.845 -10.337 -14.839 1.00 96.38 185 ASN A CA 1
ATOM 1439 C C . ASN A 1 185 ? 12.487 -9.441 -16.032 1.00 96.38 185 ASN A C 1
ATOM 1441 O O . ASN A 1 185 ? 12.910 -9.715 -17.151 1.00 96.38 185 ASN A O 1
ATOM 1445 N N . CYS A 1 186 ? 11.796 -8.328 -15.803 1.00 95.75 186 CYS A N 1
ATOM 1446 C CA . CYS A 1 186 ? 11.375 -7.397 -16.842 1.00 95.75 186 CYS A CA 1
ATOM 1447 C C . CYS A 1 186 ? 12.516 -6.679 -17.562 1.00 95.75 186 CYS A C 1
ATOM 1449 O O . CYS A 1 186 ? 12.318 -6.201 -18.681 1.00 95.75 186 CYS A O 1
ATOM 1451 N N . ASP A 1 187 ? 13.716 -6.650 -16.984 1.00 95.19 187 ASP A N 1
ATOM 1452 C CA . ASP A 1 187 ? 14.896 -6.081 -17.638 1.00 95.19 187 ASP A CA 1
ATOM 1453 C C . ASP A 1 187 ? 15.591 -7.078 -18.573 1.00 95.19 187 ASP A C 1
ATOM 1455 O O . ASP A 1 187 ? 16.453 -6.699 -19.376 1.00 95.19 187 ASP A O 1
ATOM 1459 N N . ALA A 1 188 ? 15.226 -8.362 -18.496 1.00 93.62 188 ALA A N 1
ATOM 1460 C CA . ALA A 1 188 ? 15.785 -9.389 -19.355 1.00 93.62 188 ALA A CA 1
ATOM 1461 C C . ALA A 1 188 ? 15.393 -9.139 -20.817 1.00 93.62 188 ALA A C 1
ATOM 1463 O O . ALA A 1 188 ? 14.238 -8.900 -21.169 1.00 93.62 188 ALA A O 1
ATOM 1464 N N . THR A 1 189 ? 16.369 -9.249 -21.719 1.00 88.06 189 THR A N 1
ATOM 1465 C CA . THR A 1 189 ? 16.134 -9.088 -23.164 1.00 88.06 189 THR A CA 1
ATOM 1466 C C . THR A 1 189 ? 15.791 -10.434 -23.803 1.00 88.06 189 THR A C 1
ATOM 1468 O O . THR A 1 189 ? 16.456 -10.893 -24.732 1.00 88.06 189 THR A O 1
ATOM 1471 N N . VAL A 1 190 ? 14.755 -11.094 -23.284 1.00 87.50 190 VAL A N 1
ATOM 1472 C CA . VAL A 1 190 ? 14.254 -12.376 -23.798 1.00 87.50 190 VAL A CA 1
ATOM 1473 C C . VAL A 1 190 ? 12.846 -12.205 -24.381 1.00 87.50 190 VAL A C 1
ATOM 1475 O O . VAL A 1 190 ? 12.062 -11.424 -23.850 1.00 87.50 190 VAL A O 1
ATOM 1478 N N . PRO A 1 191 ? 12.491 -12.915 -25.471 1.00 86.88 191 PRO A N 1
ATOM 1479 C CA . PRO A 1 191 ? 11.174 -12.830 -26.113 1.00 86.88 191 PRO A CA 1
ATOM 1480 C C . PRO A 1 191 ? 10.104 -13.620 -25.336 1.00 86.88 191 PRO A C 1
ATOM 1482 O O . PRO A 1 191 ? 9.357 -14.405 -25.920 1.00 86.88 191 PRO A O 1
ATOM 1485 N N . LEU A 1 192 ? 10.075 -13.483 -24.013 1.00 90.62 192 LEU A N 1
ATOM 1486 C CA . LEU A 1 192 ? 9.142 -14.166 -23.125 1.00 90.62 192 LEU A CA 1
ATOM 1487 C C . LEU A 1 192 ? 8.323 -13.127 -22.366 1.00 90.62 192 LEU A C 1
ATOM 1489 O O . LEU A 1 192 ? 8.838 -12.070 -22.009 1.00 90.62 192 LEU A O 1
ATOM 1493 N N . LEU A 1 193 ? 7.057 -13.451 -22.106 1.00 94.62 193 LEU A N 1
ATOM 1494 C CA . LEU A 1 193 ? 6.270 -12.717 -21.125 1.00 94.62 193 LEU A CA 1
ATOM 1495 C C . LEU A 1 193 ? 6.837 -13.051 -19.745 1.00 94.62 193 LEU A C 1
ATOM 1497 O O . LEU A 1 193 ? 6.824 -14.214 -19.336 1.00 94.62 193 LEU A O 1
ATOM 1501 N N . LEU A 1 194 ? 7.365 -12.038 -19.077 1.00 96.25 194 LEU A N 1
ATOM 1502 C CA . LEU A 1 194 ? 7.952 -12.135 -17.752 1.00 96.25 194 LEU A CA 1
ATOM 1503 C C . LEU A 1 194 ? 7.117 -11.343 -16.755 1.00 96.25 194 LEU A C 1
ATOM 1505 O O . LEU A 1 194 ? 6.229 -10.587 -17.143 1.00 96.25 194 LEU A O 1
ATOM 1509 N N . SER A 1 195 ? 7.384 -11.562 -15.474 1.00 96.06 195 SER A N 1
ATOM 1510 C CA . SER A 1 195 ? 6.675 -10.891 -14.398 1.00 96.06 195 SER A CA 1
ATOM 1511 C C . SER A 1 195 ? 7.631 -10.607 -13.252 1.00 96.06 195 SER A C 1
ATOM 1513 O O . SER A 1 195 ? 8.471 -11.451 -12.911 1.00 96.06 195 SER A O 1
ATOM 1515 N N . ASP A 1 196 ? 7.495 -9.426 -12.669 1.00 95.94 196 ASP A N 1
ATOM 1516 C CA . ASP A 1 196 ? 8.108 -9.071 -11.398 1.00 95.94 196 ASP A CA 1
ATOM 1517 C C . ASP A 1 196 ? 7.021 -8.679 -10.408 1.00 95.94 196 ASP A C 1
ATOM 1519 O O . ASP A 1 196 ? 6.086 -7.952 -10.743 1.00 95.94 196 ASP A O 1
ATOM 1523 N N . SER A 1 197 ? 7.183 -9.148 -9.177 1.00 92.94 197 SER A N 1
ATOM 1524 C CA . SER A 1 197 ? 6.361 -8.760 -8.042 1.00 92.94 197 SER A CA 1
ATOM 1525 C C . SER A 1 197 ? 7.223 -8.098 -6.975 1.00 92.94 197 SER A C 1
ATOM 1527 O O . SER A 1 197 ? 8.448 -8.284 -6.936 1.00 92.94 197 SER A O 1
ATOM 1529 N N . GLY A 1 198 ? 6.605 -7.321 -6.092 1.00 91.19 198 GLY A N 1
ATOM 1530 C CA . GLY A 1 198 ? 7.324 -6.785 -4.945 1.00 91.19 198 GLY A CA 1
ATOM 1531 C C . GLY A 1 198 ? 6.499 -5.914 -4.016 1.00 91.19 198 GLY A C 1
ATOM 1532 O O . GLY A 1 198 ? 5.661 -5.132 -4.448 1.00 91.19 198 GLY A O 1
ATOM 1533 N N . VAL A 1 199 ? 6.761 -6.055 -2.718 1.00 91.75 199 VAL A N 1
ATOM 1534 C CA . VAL A 1 199 ? 6.140 -5.265 -1.645 1.00 91.75 199 VAL A CA 1
ATOM 1535 C C . VAL A 1 199 ? 7.077 -4.123 -1.278 1.00 91.75 199 VAL A C 1
ATOM 1537 O O . VAL A 1 199 ? 8.251 -4.370 -0.990 1.00 91.75 199 VAL A O 1
ATOM 1540 N N . ILE A 1 200 ? 6.573 -2.890 -1.237 1.00 92.00 200 ILE A N 1
ATOM 1541 C CA . ILE A 1 200 ? 7.344 -1.739 -0.750 1.00 92.00 200 ILE A CA 1
ATOM 1542 C C . ILE A 1 200 ? 7.118 -1.603 0.752 1.00 92.00 200 ILE A C 1
ATOM 1544 O O . ILE A 1 200 ? 5.991 -1.407 1.202 1.00 92.00 200 ILE A O 1
ATOM 1548 N N . THR A 1 201 ? 8.194 -1.701 1.531 1.00 89.69 201 THR A N 1
ATOM 1549 C CA . THR A 1 201 ? 8.152 -1.665 3.004 1.00 89.69 201 THR A CA 1
ATOM 1550 C C . THR A 1 201 ? 8.794 -0.409 3.599 1.00 89.69 201 THR A C 1
ATOM 1552 O O . THR A 1 201 ? 8.822 -0.239 4.820 1.00 89.69 201 THR A O 1
ATOM 1555 N N . GLU A 1 202 ? 9.298 0.502 2.759 1.00 90.19 202 GLU A N 1
ATOM 1556 C CA . GLU A 1 202 ? 9.871 1.779 3.198 1.00 90.19 202 GLU A CA 1
ATOM 1557 C C . GLU A 1 202 ? 8.778 2.819 3.497 1.00 90.19 202 GLU A C 1
ATOM 1559 O O . GLU A 1 202 ? 8.407 3.635 2.651 1.00 90.19 202 GLU A O 1
ATOM 1564 N N . LYS A 1 203 ? 8.279 2.804 4.738 1.00 87.75 203 LYS A N 1
ATOM 1565 C CA . LYS A 1 203 ? 7.175 3.658 5.219 1.00 87.75 203 LYS A CA 1
ATOM 1566 C C . LYS A 1 203 ? 7.384 5.151 4.985 1.00 87.75 203 LYS A C 1
ATOM 1568 O O . LYS A 1 203 ? 6.415 5.890 4.839 1.00 87.75 203 LYS A O 1
ATOM 1573 N N . THR A 1 204 ? 8.631 5.623 4.988 1.00 87.94 204 THR A N 1
ATOM 1574 C CA . THR A 1 204 ? 8.920 7.058 4.832 1.00 87.94 204 THR A CA 1
ATOM 1575 C C . THR A 1 204 ? 8.587 7.586 3.435 1.00 87.94 204 THR A C 1
ATOM 1577 O O . THR A 1 204 ? 8.323 8.782 3.285 1.00 87.94 204 THR A O 1
ATOM 1580 N N . LEU A 1 205 ? 8.542 6.700 2.434 1.00 89.62 205 LEU A N 1
ATOM 1581 C CA . LEU A 1 205 ? 8.244 7.027 1.040 1.00 89.62 205 LEU A CA 1
ATOM 1582 C C . LEU A 1 205 ? 6.765 6.840 0.680 1.00 89.62 205 LEU A C 1
ATOM 1584 O O . LEU A 1 205 ? 6.293 7.440 -0.284 1.00 89.62 205 LEU A O 1
ATOM 1588 N N . LEU A 1 206 ? 6.030 6.042 1.454 1.00 89.69 206 LEU A N 1
ATOM 1589 C CA . LEU A 1 206 ? 4.627 5.723 1.200 1.00 89.69 206 LEU A CA 1
ATOM 1590 C C . LEU A 1 206 ? 3.683 6.882 1.574 1.00 89.69 206 LEU A C 1
ATOM 1592 O O . LEU A 1 206 ? 3.983 7.656 2.493 1.00 89.69 206 LEU A O 1
ATOM 1596 N N . PRO A 1 207 ? 2.526 7.026 0.898 1.00 90.44 207 PRO A N 1
ATOM 1597 C CA . PRO A 1 207 ? 1.981 6.161 -0.159 1.00 90.44 207 PRO A CA 1
ATOM 1598 C C . PRO A 1 207 ? 2.606 6.340 -1.544 1.00 90.44 207 PRO A C 1
ATOM 1600 O O . PRO A 1 207 ? 3.101 7.421 -1.869 1.00 90.44 207 PRO A O 1
ATOM 1603 N N . ILE A 1 208 ? 2.497 5.304 -2.385 1.00 90.12 208 ILE A N 1
ATOM 1604 C CA . ILE A 1 208 ? 2.748 5.431 -3.830 1.00 90.12 208 ILE A CA 1
ATOM 1605 C C . ILE A 1 208 ? 1.687 6.355 -4.434 1.00 90.12 208 ILE A C 1
ATOM 1607 O O . ILE A 1 208 ? 0.487 6.120 -4.300 1.00 90.12 208 ILE A O 1
ATOM 1611 N N . THR A 1 209 ? 2.120 7.413 -5.123 1.00 90.25 209 THR A N 1
ATOM 1612 C CA . THR A 1 209 ? 1.203 8.412 -5.705 1.00 90.25 209 THR A CA 1
ATOM 1613 C C . THR A 1 209 ? 1.013 8.269 -7.212 1.00 90.25 209 THR A C 1
ATOM 1615 O O . THR A 1 209 ? -0.015 8.695 -7.744 1.00 90.25 209 THR A O 1
ATOM 1618 N N . LYS A 1 210 ? 1.976 7.660 -7.912 1.00 93.31 210 LYS A N 1
ATOM 1619 C CA . LYS A 1 210 ? 1.909 7.389 -9.353 1.00 93.31 210 LYS A CA 1
ATOM 1620 C C . LYS A 1 210 ? 2.807 6.214 -9.727 1.00 93.31 210 LYS A C 1
ATOM 1622 O O . LYS A 1 210 ? 3.899 6.086 -9.186 1.00 93.31 210 LYS A O 1
ATOM 1627 N N . LEU A 1 211 ? 2.369 5.420 -10.703 1.00 94.50 211 LEU A N 1
ATOM 1628 C CA . LEU A 1 211 ? 3.203 4.458 -11.420 1.00 94.50 211 LEU A CA 1
ATOM 1629 C C . LEU A 1 211 ? 3.481 4.974 -12.834 1.00 94.50 211 LEU A C 1
ATOM 1631 O O . LEU A 1 211 ? 2.561 5.390 -13.542 1.00 94.50 211 LEU A O 1
ATOM 1635 N N . ASN A 1 212 ? 4.743 4.938 -13.245 1.00 95.12 212 ASN A N 1
ATOM 1636 C CA . ASN A 1 212 ? 5.191 5.373 -14.558 1.00 95.12 212 ASN A CA 1
ATOM 1637 C C . ASN A 1 212 ? 5.859 4.188 -15.258 1.00 95.12 212 ASN A C 1
ATOM 1639 O O . ASN A 1 212 ? 6.806 3.611 -14.726 1.00 95.12 212 ASN A O 1
ATOM 1643 N N . PHE A 1 213 ? 5.379 3.845 -16.454 1.00 94.38 213 PHE A N 1
ATOM 1644 C CA . PHE A 1 213 ? 5.925 2.765 -17.277 1.00 94.38 213 PHE A CA 1
ATOM 1645 C C . PHE A 1 213 ? 6.287 3.290 -18.661 1.00 94.38 213 PHE A C 1
ATOM 1647 O O . PHE A 1 213 ? 5.547 4.084 -19.250 1.00 94.38 213 PHE A O 1
ATOM 1654 N N . GLY A 1 214 ? 7.422 2.836 -19.184 1.00 90.81 214 GLY A N 1
ATOM 1655 C CA . GLY A 1 214 ? 7.981 3.323 -20.440 1.00 90.81 214 GLY A CA 1
ATOM 1656 C C . GLY A 1 214 ? 8.422 2.220 -21.397 1.00 90.81 214 GLY A C 1
ATOM 1657 O O . GLY A 1 214 ? 8.248 1.029 -21.160 1.00 90.81 214 GLY A O 1
ATOM 1658 N N . ARG A 1 215 ? 9.022 2.651 -22.514 1.00 87.75 215 ARG A N 1
ATOM 1659 C CA . ARG A 1 215 ? 9.689 1.789 -23.510 1.00 87.75 215 ARG A CA 1
ATOM 1660 C C . ARG A 1 215 ? 8.803 0.733 -24.197 1.00 87.75 215 ARG A C 1
ATOM 1662 O O . ARG A 1 215 ? 9.310 -0.201 -24.803 1.00 87.75 215 ARG A O 1
ATOM 1669 N N . THR A 1 216 ? 7.498 0.958 -24.274 1.00 87.94 216 THR A N 1
ATOM 1670 C CA . THR A 1 216 ? 6.552 0.130 -25.045 1.00 87.94 216 THR A CA 1
ATOM 1671 C C . THR A 1 216 ? 6.444 0.554 -26.522 1.00 87.94 216 THR A C 1
ATOM 1673 O O . THR A 1 216 ? 5.365 0.809 -27.050 1.00 87.94 216 THR A O 1
ATOM 1676 N N . GLN A 1 217 ? 7.584 0.696 -27.208 1.00 85.19 217 GLN A N 1
ATOM 1677 C CA . GLN A 1 217 ? 7.630 1.220 -28.587 1.00 85.19 217 GLN A CA 1
ATOM 1678 C C . GLN A 1 217 ? 7.445 0.151 -29.674 1.00 85.19 217 GLN A C 1
ATOM 1680 O O . GLN A 1 217 ? 7.202 0.485 -30.834 1.00 85.19 217 GLN A O 1
ATOM 1685 N N . LEU A 1 218 ? 7.601 -1.128 -29.329 1.00 87.50 218 LEU A N 1
ATOM 1686 C CA . LEU A 1 218 ? 7.469 -2.230 -30.277 1.00 87.50 218 LEU A CA 1
ATOM 1687 C C . LEU A 1 218 ? 6.007 -2.667 -30.373 1.00 87.50 218 LEU A C 1
ATOM 1689 O O . LEU A 1 218 ? 5.278 -2.666 -29.385 1.00 87.50 218 LEU A O 1
ATOM 1693 N N . SER A 1 219 ? 5.587 -3.140 -31.545 1.00 87.69 219 SER A N 1
ATOM 1694 C CA . SER A 1 219 ? 4.246 -3.721 -31.714 1.00 87.69 219 SER A CA 1
ATOM 1695 C C . SER A 1 219 ? 4.019 -4.962 -30.843 1.00 87.69 219 SER A C 1
ATOM 1697 O O . SER A 1 219 ? 2.879 -5.280 -30.525 1.00 87.69 219 SER A O 1
ATOM 1699 N N . SER A 1 220 ? 5.095 -5.650 -30.453 1.00 87.81 220 SER A N 1
ATOM 1700 C CA . SER A 1 220 ? 5.071 -6.779 -29.523 1.00 87.81 220 SER A CA 1
ATOM 1701 C C . SER A 1 220 ? 5.273 -6.385 -28.061 1.00 87.81 220 SER A C 1
ATOM 1703 O O . SER A 1 220 ? 5.132 -7.251 -27.206 1.00 87.81 220 SER A O 1
ATOM 1705 N N . SER A 1 221 ? 5.647 -5.136 -27.756 1.00 92.50 221 SER A N 1
ATOM 1706 C CA . SER A 1 221 ? 5.897 -4.745 -26.367 1.00 92.50 221 SER A CA 1
ATOM 1707 C C . SER A 1 221 ? 4.597 -4.495 -25.613 1.00 92.50 221 SER A C 1
ATOM 1709 O O . SER A 1 221 ? 3.694 -3.839 -26.130 1.00 92.50 221 SER A O 1
ATOM 1711 N N . SER A 1 222 ? 4.516 -4.991 -24.384 1.00 93.31 222 SER A N 1
ATOM 1712 C CA . SER A 1 222 ? 3.358 -4.826 -23.510 1.00 93.31 222 SER A CA 1
ATOM 1713 C C . SER A 1 222 ? 3.796 -4.752 -22.055 1.00 93.31 222 SER A C 1
ATOM 1715 O O . SER A 1 222 ? 4.743 -5.427 -21.659 1.00 93.31 222 SER A O 1
ATOM 1717 N N . GLY A 1 223 ? 3.073 -3.965 -21.267 1.00 93.75 223 GLY A N 1
ATOM 1718 C CA . GLY A 1 223 ? 3.203 -3.910 -19.817 1.00 93.75 223 GLY A CA 1
ATOM 1719 C C . GLY A 1 223 ? 1.812 -3.884 -19.197 1.00 93.75 223 GLY A C 1
ATOM 1720 O O . GLY A 1 223 ? 0.990 -3.057 -19.594 1.00 93.75 223 GLY A O 1
ATOM 1721 N N . ALA A 1 224 ? 1.537 -4.783 -18.259 1.00 95.06 224 ALA A N 1
ATOM 1722 C CA . ALA A 1 224 ? 0.312 -4.806 -17.472 1.00 95.06 224 ALA A CA 1
ATOM 1723 C C . ALA A 1 224 ? 0.697 -4.772 -15.995 1.00 95.06 224 ALA A C 1
ATOM 1725 O O . ALA A 1 224 ? 1.470 -5.606 -15.541 1.00 95.06 224 ALA A O 1
ATOM 1726 N N . HIS A 1 225 ? 0.194 -3.782 -15.260 1.00 93.00 225 HIS A N 1
ATOM 1727 C CA . HIS A 1 225 ? 0.522 -3.599 -13.851 1.00 93.00 225 HIS A CA 1
ATOM 1728 C C . HIS A 1 225 ? -0.710 -3.776 -12.973 1.00 93.00 225 HIS A C 1
ATOM 1730 O O . HIS A 1 225 ? -1.819 -3.396 -13.355 1.00 93.00 225 HIS A O 1
ATOM 1736 N N . THR A 1 226 ? -0.478 -4.277 -11.767 1.00 92.25 226 THR A N 1
ATOM 1737 C CA . THR A 1 226 ? -1.441 -4.316 -10.673 1.00 92.25 226 THR A CA 1
ATOM 1738 C C . THR A 1 226 ? -0.790 -3.672 -9.459 1.00 92.25 226 THR A C 1
ATOM 1740 O O . THR A 1 226 ? 0.312 -4.051 -9.077 1.00 92.25 226 THR A O 1
ATOM 1743 N N . LEU A 1 227 ? -1.459 -2.684 -8.862 1.00 89.56 227 LEU A N 1
ATOM 1744 C CA . LEU A 1 227 ? -1.073 -2.141 -7.563 1.00 89.56 227 LEU A CA 1
ATOM 1745 C C . LEU A 1 227 ? -1.961 -2.781 -6.499 1.00 89.56 227 LEU A C 1
ATOM 1747 O O . LEU A 1 227 ? -3.190 -2.687 -6.581 1.00 89.56 227 LEU A O 1
ATOM 1751 N N . GLY A 1 228 ? -1.335 -3.453 -5.536 1.00 86.06 228 GLY A N 1
ATOM 1752 C CA . GLY A 1 228 ? -2.023 -4.063 -4.412 1.00 86.06 228 GLY A CA 1
ATOM 1753 C C . GLY A 1 228 ? -2.671 -3.047 -3.460 1.00 86.06 228 GLY A C 1
ATOM 1754 O O . GLY A 1 228 ? -2.656 -1.835 -3.664 1.00 86.06 228 GLY A O 1
ATOM 1755 N N . ARG A 1 229 ? -3.293 -3.562 -2.396 1.00 83.50 229 ARG A N 1
ATOM 1756 C CA . ARG A 1 229 ? -3.910 -2.742 -1.342 1.00 83.50 229 ARG A CA 1
ATOM 1757 C C . ARG A 1 229 ? -2.835 -2.107 -0.445 1.00 83.50 229 ARG A C 1
ATOM 1759 O O . ARG A 1 229 ? -1.768 -2.674 -0.247 1.00 83.50 229 ARG A O 1
ATOM 1766 N N . PHE A 1 230 ? -3.145 -0.976 0.179 1.00 84.69 230 PHE A N 1
ATOM 1767 C CA . PHE A 1 230 ? -2.337 -0.452 1.282 1.00 84.69 230 PHE A CA 1
ATOM 1768 C C . PHE A 1 230 ? -2.482 -1.365 2.510 1.00 84.69 230 PHE A C 1
ATOM 1770 O O . PHE A 1 230 ? -3.602 -1.693 2.907 1.00 84.69 230 PHE A O 1
ATOM 1777 N N . GLU A 1 231 ? -1.374 -1.771 3.124 1.00 82.50 231 GLU A N 1
ATOM 1778 C CA . GLU A 1 231 ? -1.357 -2.610 4.322 1.00 82.50 231 GLU A CA 1
ATOM 1779 C C . GLU A 1 231 ? -0.907 -1.815 5.549 1.00 82.50 231 GLU A C 1
ATOM 1781 O O . GLU A 1 231 ? 0.128 -1.146 5.552 1.00 82.50 231 GLU A O 1
ATOM 1786 N N . CYS A 1 232 ? -1.689 -1.924 6.624 1.00 78.44 232 CYS A N 1
ATOM 1787 C CA . CYS A 1 232 ? -1.379 -1.355 7.930 1.00 78.44 232 CYS A CA 1
ATOM 1788 C C . CYS A 1 232 ? -1.163 -2.482 8.946 1.00 78.44 232 CYS A C 1
ATOM 1790 O O . CYS A 1 232 ? -1.913 -3.463 9.007 1.00 78.44 232 CYS A O 1
ATOM 1792 N N . SER A 1 233 ? -0.156 -2.317 9.790 1.00 75.44 233 SER A N 1
ATOM 1793 C CA . SER A 1 233 ? 0.146 -3.176 10.924 1.00 75.44 233 SER A CA 1
ATOM 1794 C C . SER A 1 233 ? -0.118 -2.426 12.229 1.00 75.44 233 SER A C 1
ATOM 1796 O O . SER A 1 233 ? -0.014 -1.207 12.329 1.00 75.44 233 SER A O 1
ATOM 1798 N N . GLY A 1 234 ? -0.536 -3.172 13.242 1.00 71.00 234 GLY A N 1
ATOM 1799 C CA . GLY A 1 234 ? -1.001 -2.617 14.504 1.00 71.00 234 GLY A CA 1
ATOM 1800 C C . GLY A 1 234 ? -2.055 -3.525 15.116 1.00 71.00 234 GLY A C 1
ATOM 1801 O O . GLY A 1 234 ? -2.681 -4.327 14.420 1.00 71.00 234 GLY A O 1
ATOM 1802 N N . GLY A 1 235 ? -2.216 -3.427 16.431 1.00 65.31 235 GLY A N 1
ATOM 1803 C CA . GLY A 1 235 ? -3.221 -4.176 17.168 1.00 65.31 235 GLY A CA 1
ATOM 1804 C C . GLY A 1 235 ? -3.858 -3.285 18.218 1.00 65.31 235 GLY A C 1
ATOM 1805 O O . GLY A 1 235 ? -3.151 -2.623 18.978 1.00 65.31 235 GLY A O 1
ATOM 1806 N N . THR A 1 236 ? -5.184 -3.268 18.271 1.00 65.75 236 THR A N 1
ATOM 1807 C CA . THR A 1 236 ? -5.898 -2.718 19.422 1.00 65.75 236 THR A CA 1
ATOM 1808 C C . THR A 1 236 ? -6.033 -3.804 20.485 1.00 65.75 236 THR A C 1
ATOM 1810 O O . THR A 1 236 ? -6.225 -4.985 20.187 1.00 65.75 236 THR A O 1
ATOM 1813 N N . THR A 1 237 ? -5.911 -3.433 21.759 1.00 64.06 237 THR A N 1
ATOM 1814 C CA . THR A 1 237 ? -6.177 -4.368 22.855 1.00 64.06 237 THR A CA 1
ATOM 1815 C C . THR A 1 237 ? -7.679 -4.610 22.939 1.00 64.06 237 THR A C 1
ATOM 1817 O O . THR A 1 237 ? -8.402 -3.821 23.546 1.00 64.06 237 THR A O 1
ATOM 1820 N N . VAL A 1 238 ? -8.157 -5.698 22.340 1.00 62.28 238 VAL A N 1
ATOM 1821 C CA . VAL A 1 238 ? -9.520 -6.181 22.579 1.00 62.28 238 VAL A CA 1
ATOM 1822 C C . VAL A 1 238 ? -9.530 -6.827 23.962 1.00 62.28 238 VAL A C 1
ATOM 1824 O O . VAL A 1 238 ? -8.977 -7.906 24.169 1.00 62.28 238 VAL A O 1
ATOM 1827 N N . THR A 1 239 ? -10.087 -6.126 24.951 1.00 65.56 239 THR A N 1
ATOM 1828 C CA . THR A 1 239 ? -10.258 -6.667 26.300 1.00 65.56 239 THR A CA 1
ATOM 1829 C C . THR A 1 239 ? -11.474 -7.590 26.321 1.00 65.56 239 THR A C 1
ATOM 1831 O O . THR A 1 239 ? -12.596 -7.189 26.029 1.00 65.56 239 THR A O 1
ATOM 1834 N N . GLY A 1 240 ? -11.252 -8.854 26.678 1.00 74.81 240 GLY A N 1
ATOM 1835 C CA . GLY A 1 240 ? -12.303 -9.870 26.695 1.00 74.81 240 GLY A CA 1
ATOM 1836 C C . GLY A 1 240 ? -12.398 -10.665 25.393 1.00 74.81 240 GLY A C 1
ATOM 1837 O O . GLY A 1 240 ? -11.459 -10.725 24.605 1.00 74.81 240 GLY A O 1
ATOM 1838 N N . MET A 1 241 ? -13.518 -11.361 25.216 1.00 81.12 241 MET A N 1
ATOM 1839 C CA . MET A 1 241 ? -13.735 -12.233 24.064 1.00 81.12 241 MET A CA 1
ATOM 1840 C C . MET A 1 241 ? -14.199 -11.403 22.852 1.00 81.12 241 MET A C 1
ATOM 1842 O O . MET A 1 241 ? -15.115 -10.597 23.019 1.00 81.12 241 MET A O 1
ATOM 1846 N N . PRO A 1 242 ? -13.614 -11.588 21.652 1.00 88.50 242 PRO A N 1
ATOM 1847 C CA . PRO A 1 242 ? -13.974 -10.814 20.462 1.00 88.50 242 PRO A CA 1
ATOM 1848 C C . PRO A 1 242 ? -15.438 -11.039 20.078 1.00 88.50 242 PRO A C 1
ATOM 1850 O O . PRO A 1 242 ? -15.962 -12.138 20.250 1.00 88.50 242 PRO A O 1
ATOM 1853 N N . THR A 1 243 ? -16.104 -10.017 19.545 1.00 91.25 243 THR A N 1
ATOM 1854 C CA . THR A 1 243 ? -17.517 -10.078 19.126 1.00 91.25 243 THR A CA 1
ATOM 1855 C C . THR A 1 243 ? -17.688 -10.346 17.631 1.00 91.25 243 THR A C 1
ATOM 1857 O O . THR A 1 243 ? -18.753 -10.773 17.184 1.00 91.25 243 THR A O 1
ATOM 1860 N N . SER A 1 244 ? -16.617 -10.190 16.852 1.00 91.81 244 SER A N 1
ATOM 1861 C CA . SER A 1 244 ? -16.616 -10.422 15.409 1.00 91.81 244 SER A CA 1
ATOM 1862 C C . SER A 1 244 ? -15.240 -10.845 14.875 1.00 91.81 244 SER A C 1
ATOM 1864 O O . SER A 1 244 ? -14.212 -10.694 15.538 1.00 91.81 244 SER A O 1
ATOM 1866 N N . CYS A 1 245 ? -15.207 -11.336 13.635 1.00 92.62 245 CYS A N 1
ATOM 1867 C CA . CYS A 1 245 ? -13.982 -11.493 12.854 1.00 92.62 245 CYS A CA 1
ATOM 1868 C C . CYS A 1 245 ? -13.253 -10.158 12.689 1.00 92.62 245 CYS A C 1
ATOM 1870 O O . CYS A 1 245 ? -12.029 -10.141 12.638 1.00 92.62 245 CYS A O 1
ATOM 1872 N N . GLN A 1 246 ? -13.974 -9.034 12.655 1.00 90.56 246 GLN A N 1
ATOM 1873 C CA . GLN A 1 246 ? -13.339 -7.725 12.563 1.00 90.56 246 GLN A CA 1
ATOM 1874 C C . GLN A 1 246 ? -12.609 -7.361 13.857 1.00 90.56 246 GLN A C 1
ATOM 1876 O O . GLN A 1 246 ? -11.518 -6.808 13.783 1.00 90.56 246 GLN A O 1
ATOM 1881 N N . ASP A 1 247 ? -13.127 -7.749 15.023 1.00 88.56 247 ASP A N 1
ATOM 1882 C CA . ASP A 1 247 ? -12.426 -7.562 16.300 1.00 88.56 247 ASP A CA 1
ATOM 1883 C C . ASP A 1 247 ? -11.149 -8.400 16.358 1.00 88.56 247 ASP A C 1
ATOM 1885 O O . ASP A 1 247 ? -10.096 -7.898 16.742 1.00 88.56 247 ASP A O 1
ATOM 1889 N N . LEU A 1 248 ? -11.226 -9.662 15.922 1.00 87.94 248 LEU A N 1
ATOM 1890 C CA . LEU A 1 248 ? -10.059 -10.538 15.785 1.00 87.94 248 LEU A CA 1
ATOM 1891 C C . LEU A 1 248 ? -9.024 -9.925 14.832 1.00 87.94 248 LEU A C 1
ATOM 1893 O O . LEU A 1 248 ? -7.829 -9.904 15.123 1.00 87.94 248 LEU A O 1
ATOM 1897 N N . TRP A 1 249 ? -9.477 -9.387 13.702 1.00 85.81 249 TRP A N 1
ATOM 1898 C CA . TRP A 1 249 ? -8.610 -8.721 12.737 1.00 85.81 249 TRP A CA 1
ATOM 1899 C C . TRP A 1 249 ? -7.948 -7.469 13.332 1.00 85.81 249 TRP A C 1
ATOM 1901 O O . TRP A 1 249 ? -6.730 -7.299 13.219 1.00 85.81 249 TRP A O 1
ATOM 1911 N N . ARG A 1 250 ? -8.712 -6.633 14.047 1.00 82.88 250 ARG A N 1
ATOM 1912 C CA . ARG A 1 250 ? -8.223 -5.437 14.758 1.00 82.88 250 ARG A CA 1
ATOM 1913 C C . ARG A 1 250 ? -7.262 -5.782 15.900 1.00 82.88 250 ARG A C 1
ATOM 1915 O O . ARG A 1 250 ? -6.338 -5.015 16.156 1.00 82.88 250 ARG A O 1
ATOM 1922 N N . SER A 1 251 ? -7.405 -6.947 16.536 1.00 79.50 251 SER A N 1
ATOM 1923 C CA . SER A 1 251 ? -6.474 -7.429 17.565 1.00 79.50 251 SER A CA 1
ATOM 1924 C C . SER A 1 251 ? -5.217 -8.106 17.000 1.00 79.50 251 SER A C 1
ATOM 1926 O O . SER A 1 251 ? -4.396 -8.608 17.765 1.00 79.50 251 SER A O 1
ATOM 1928 N N . GLY A 1 252 ? -5.056 -8.137 15.672 1.00 80.50 252 GLY A N 1
ATOM 1929 C CA . GLY A 1 252 ? -3.863 -8.656 15.000 1.00 80.50 252 GLY A CA 1
ATOM 1930 C C . GLY A 1 252 ? -3.972 -10.093 14.481 1.00 80.50 252 GLY A C 1
ATOM 1931 O O . GLY A 1 252 ? -2.980 -10.622 13.981 1.00 80.50 252 GLY A O 1
ATOM 1932 N N . HIS A 1 253 ? -5.141 -10.742 14.535 1.00 83.12 253 HIS A N 1
ATOM 1933 C CA . HIS A 1 253 ? -5.316 -12.030 13.857 1.00 83.12 253 HIS A CA 1
ATOM 1934 C C . HIS A 1 253 ? -5.304 -11.841 12.332 1.00 83.12 253 HIS A C 1
ATOM 1936 O O . HIS A 1 253 ? -5.871 -10.888 11.792 1.00 83.12 253 HIS A O 1
ATOM 1942 N N . ARG A 1 254 ? -4.601 -12.742 11.636 1.00 83.00 254 ARG A N 1
ATOM 1943 C CA . ARG A 1 254 ? -4.401 -12.703 10.174 1.00 83.00 254 ARG A CA 1
ATOM 1944 C C . ARG A 1 254 ? -4.601 -14.055 9.479 1.00 83.00 254 ARG A C 1
ATOM 1946 O O . ARG A 1 254 ? -4.647 -14.101 8.260 1.00 83.00 254 ARG A O 1
ATOM 1953 N N . LEU A 1 255 ? -4.729 -15.154 10.227 1.00 86.44 255 LEU A N 1
ATOM 1954 C CA . LEU A 1 255 ? -4.916 -16.493 9.657 1.00 86.44 255 LEU A CA 1
ATOM 1955 C C . LEU A 1 255 ? -6.402 -16.796 9.454 1.00 86.44 255 LEU A C 1
ATOM 1957 O O . LEU A 1 255 ? -7.155 -16.788 10.421 1.00 86.44 255 LEU A O 1
ATOM 1961 N N . SER A 1 256 ? -6.839 -17.052 8.221 1.00 91.38 256 SER A N 1
ATOM 1962 C CA . SER A 1 256 ? -8.226 -17.470 7.977 1.00 91.38 256 SER A CA 1
ATOM 1963 C C . SER A 1 256 ? -8.519 -18.801 8.679 1.00 91.38 256 SER A C 1
ATOM 1965 O O . SER A 1 256 ? -7.670 -19.695 8.722 1.00 91.38 256 SER A O 1
ATOM 1967 N N . GLY A 1 257 ? -9.721 -18.961 9.230 1.00 91.25 257 GLY A N 1
ATOM 1968 C CA . GLY A 1 257 ? -10.053 -20.152 10.009 1.00 91.25 257 GLY A CA 1
ATOM 1969 C C . GLY A 1 257 ? -11.323 -20.039 10.841 1.00 91.25 257 GLY A C 1
ATOM 1970 O O . GLY A 1 257 ? -12.103 -19.101 10.698 1.00 91.25 257 GLY A O 1
ATOM 1971 N N . LEU A 1 258 ? -11.535 -21.031 11.710 1.00 90.06 258 LEU A N 1
ATOM 1972 C CA . LEU A 1 258 ? -12.664 -21.071 12.639 1.00 90.06 258 LEU A CA 1
ATOM 1973 C C . LEU A 1 258 ? -12.317 -20.352 13.942 1.00 90.06 258 LEU A C 1
ATOM 1975 O O . LEU A 1 258 ? -11.318 -20.669 14.586 1.00 90.06 258 LEU A O 1
ATOM 1979 N N . TYR A 1 259 ? -13.192 -19.443 14.356 1.00 90.06 259 TYR A N 1
ATOM 1980 C CA . TYR A 1 259 ? -13.032 -18.624 15.547 1.00 90.06 259 TYR A CA 1
ATOM 1981 C C . TYR A 1 259 ? -14.302 -18.600 16.393 1.00 90.06 259 TYR A C 1
ATOM 1983 O O . TYR A 1 259 ? -15.416 -18.784 15.896 1.00 90.06 259 TYR A O 1
ATOM 1991 N N . PHE A 1 260 ? -14.123 -18.353 17.691 1.00 89.56 260 PHE A N 1
ATOM 1992 C CA . PHE A 1 260 ? -15.227 -18.115 18.609 1.00 89.56 260 PHE A CA 1
ATOM 1993 C C . PHE A 1 260 ? -15.422 -16.620 18.820 1.00 89.56 260 PHE A C 1
ATOM 1995 O O . PHE A 1 260 ? -14.482 -15.930 19.211 1.00 89.56 260 PHE A O 1
ATOM 2002 N N . VAL A 1 261 ? -16.644 -16.145 18.596 1.00 90.44 261 VAL A N 1
ATOM 2003 C CA . VAL A 1 261 ? -17.009 -14.737 18.782 1.00 90.44 261 VAL A CA 1
ATOM 2004 C C . VAL A 1 261 ? -18.266 -14.603 19.634 1.00 90.44 261 VAL A C 1
ATOM 2006 O O . VAL A 1 261 ? -19.118 -15.492 19.641 1.00 90.44 261 VAL A O 1
ATOM 2009 N N . MET A 1 262 ? -18.384 -13.510 20.375 1.00 86.88 262 MET A N 1
ATOM 2010 C CA . MET A 1 262 ? -19.528 -13.221 21.237 1.00 86.88 262 MET A CA 1
ATOM 2011 C C . MET A 1 262 ? -20.625 -12.464 20.489 1.00 86.88 262 MET A C 1
ATOM 2013 O O . MET A 1 262 ? -20.374 -11.420 19.902 1.00 86.88 262 MET A O 1
ATOM 2017 N N . GLU A 1 263 ? -21.869 -12.926 20.606 1.00 83.69 263 GLU A N 1
ATOM 2018 C CA . GLU A 1 263 ? -23.054 -12.126 20.282 1.00 83.69 263 GLU A CA 1
ATOM 2019 C C . GLU A 1 263 ? -23.977 -12.085 21.505 1.00 83.69 263 GLU A C 1
ATOM 2021 O O . GLU A 1 263 ? -24.617 -13.075 21.879 1.00 83.69 263 GLU A O 1
ATOM 2026 N N . GLY A 1 264 ? -24.020 -10.934 22.178 1.00 82.38 264 GLY A N 1
ATOM 2027 C CA . GLY A 1 264 ? -24.746 -10.784 23.436 1.00 82.38 264 GLY A CA 1
ATOM 2028 C C . GLY A 1 264 ? -24.181 -11.695 24.533 1.00 82.38 264 GLY A C 1
ATOM 2029 O O . GLY A 1 264 ? -23.109 -11.436 25.069 1.00 82.38 264 GLY A O 1
ATOM 2030 N N . LYS A 1 265 ? -24.920 -12.755 24.894 1.00 79.56 265 LYS A N 1
ATOM 2031 C CA . LYS A 1 265 ? -24.518 -13.757 25.907 1.00 79.56 265 LYS A CA 1
ATOM 2032 C C . LYS A 1 265 ? -24.162 -15.124 25.311 1.00 79.56 265 LYS A C 1
ATOM 2034 O O . LYS A 1 265 ? -23.920 -16.063 26.065 1.00 79.56 265 LYS A O 1
ATOM 2039 N N . LEU A 1 266 ? -24.190 -15.256 23.987 1.00 78.88 266 LEU A N 1
ATOM 2040 C CA . LEU A 1 266 ? -23.943 -16.514 23.290 1.00 78.88 266 LEU A CA 1
ATOM 2041 C C . LEU A 1 266 ? -22.582 -16.479 22.605 1.00 78.88 266 LEU A C 1
ATOM 2043 O O . LEU A 1 266 ? -22.182 -15.462 22.040 1.00 78.88 266 LEU A O 1
ATOM 2047 N N . VAL A 1 267 ? -21.904 -17.623 22.620 1.00 83.88 267 VAL A N 1
ATOM 2048 C CA . VAL A 1 267 ? -20.684 -17.839 21.845 1.00 83.88 267 VAL A CA 1
ATOM 2049 C C . VAL A 1 267 ? -21.074 -18.431 20.494 1.00 83.88 267 VAL A C 1
ATOM 2051 O O . VAL A 1 267 ? -21.727 -19.473 20.425 1.00 83.88 267 VAL A O 1
ATOM 2054 N N . LYS A 1 268 ? -20.662 -17.785 19.409 1.00 88.00 268 LYS A N 1
ATOM 2055 C CA . LYS A 1 268 ? -20.779 -18.279 18.036 1.00 88.00 268 LYS A CA 1
ATOM 2056 C C . LYS A 1 268 ? -19.479 -18.914 17.585 1.00 88.00 268 LYS A C 1
ATOM 2058 O O . LYS A 1 268 ? -18.404 -18.470 17.973 1.00 88.00 268 LYS A O 1
ATOM 2063 N N . ASN A 1 269 ? -19.591 -19.909 16.719 1.00 88.44 269 ASN A N 1
ATOM 2064 C CA . ASN A 1 269 ? -18.499 -20.377 15.886 1.00 88.44 269 ASN A CA 1
ATOM 2065 C C . ASN A 1 269 ? -18.658 -19.748 14.493 1.00 88.44 269 ASN A C 1
ATOM 2067 O O . ASN A 1 269 ? -19.694 -19.913 13.839 1.00 88.44 269 ASN A O 1
ATOM 2071 N N . VAL A 1 270 ? -17.652 -18.993 14.068 1.00 93.44 270 VAL A N 1
ATOM 2072 C CA . VAL A 1 270 ? -17.623 -18.303 12.776 1.00 93.44 270 VAL A CA 1
ATOM 2073 C C . VAL A 1 270 ? -16.374 -18.703 12.006 1.00 93.44 270 VAL A C 1
ATOM 2075 O O . VAL A 1 270 ? -15.333 -18.968 12.599 1.00 93.44 270 VAL A O 1
ATOM 2078 N N . TYR A 1 271 ? -16.469 -18.733 10.683 1.00 94.19 271 TYR A N 1
ATOM 2079 C CA . TYR A 1 271 ? -15.308 -18.782 9.809 1.00 94.19 271 TYR A CA 1
ATOM 2080 C C . TYR A 1 271 ? -14.933 -17.354 9.423 1.00 94.19 271 TYR A C 1
ATOM 2082 O O . TYR A 1 271 ? -15.766 -16.634 8.865 1.00 94.19 271 TYR A O 1
ATOM 2090 N N . CYS A 1 272 ? -13.706 -16.957 9.745 1.00 95.25 272 CYS A N 1
ATOM 2091 C CA . CYS A 1 272 ? -13.128 -15.682 9.349 1.00 95.25 272 CYS A CA 1
ATOM 2092 C C . CYS A 1 272 ? -12.220 -15.900 8.142 1.00 95.25 272 CYS A C 1
ATOM 2094 O O . CYS A 1 272 ? -11.291 -16.707 8.212 1.00 95.25 272 CYS A O 1
ATOM 2096 N N . ASP A 1 273 ? -12.479 -15.173 7.061 1.00 94.94 273 ASP A N 1
ATOM 2097 C CA . ASP A 1 273 ? -11.627 -15.134 5.879 1.00 94.94 273 ASP A CA 1
ATOM 2098 C C . ASP A 1 273 ? -10.854 -13.811 5.845 1.00 94.94 273 ASP A C 1
ATOM 2100 O O . ASP A 1 273 ? -11.332 -12.808 5.318 1.00 94.94 273 ASP A O 1
ATOM 2104 N N . PHE A 1 274 ? -9.655 -13.798 6.429 1.00 89.88 274 PHE A N 1
ATOM 2105 C CA . PHE A 1 274 ? -8.811 -12.600 6.508 1.00 89.88 274 PHE A CA 1
ATOM 2106 C C . PHE A 1 274 ? -8.078 -12.271 5.203 1.00 89.88 274 PHE A C 1
ATOM 2108 O O . PHE A 1 274 ? -7.352 -11.281 5.156 1.00 89.88 274 PHE A O 1
ATOM 2115 N N . ALA A 1 275 ? -8.289 -13.049 4.135 1.00 87.75 275 ALA A N 1
ATOM 2116 C CA . ALA A 1 275 ? -7.925 -12.624 2.784 1.00 87.75 275 ALA A CA 1
ATOM 2117 C C . ALA A 1 275 ? -8.887 -11.547 2.238 1.00 87.75 275 ALA A C 1
ATOM 2119 O O . ALA A 1 275 ? -8.593 -10.908 1.229 1.00 87.75 275 ALA A O 1
ATOM 2120 N N . LYS A 1 276 ? -10.034 -11.344 2.899 1.00 88.19 276 LYS A N 1
ATOM 2121 C CA . LYS A 1 276 ? -11.064 -10.369 2.539 1.00 88.19 276 LYS A CA 1
ATOM 2122 C C . LYS A 1 276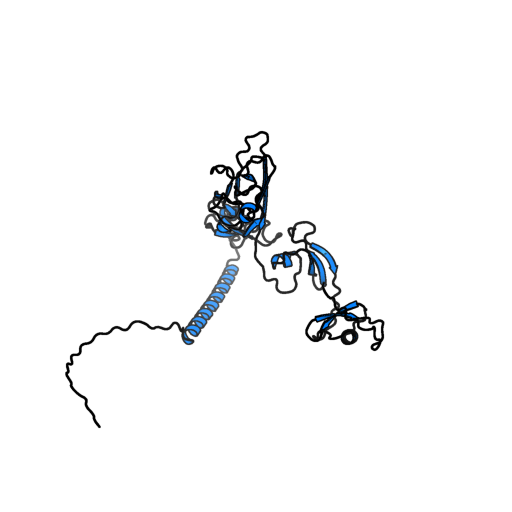 ? -11.090 -9.193 3.514 1.00 88.19 276 LYS A C 1
ATOM 2124 O O . LYS A 1 276 ? -10.699 -9.315 4.673 1.00 88.19 276 LYS A O 1
ATOM 2129 N N . LEU A 1 277 ? -11.590 -8.053 3.050 1.00 84.50 277 LEU A N 1
ATOM 2130 C CA . LEU A 1 277 ? -11.910 -6.893 3.875 1.00 84.50 277 LEU A CA 1
ATOM 2131 C C . LEU A 1 277 ? -13.204 -7.135 4.652 1.00 84.50 277 LEU A C 1
ATOM 2133 O O . LEU A 1 277 ? -14.081 -7.847 4.165 1.00 84.50 277 LEU A O 1
ATOM 2137 N N . PRO A 1 278 ? -13.394 -6.478 5.806 1.00 86.50 278 PRO A N 1
ATOM 2138 C CA . PRO A 1 278 ? -14.615 -6.637 6.588 1.00 86.50 278 PRO A CA 1
ATOM 2139 C C . PRO A 1 278 ? -15.910 -6.273 5.862 1.00 86.50 278 PRO A C 1
ATOM 2141 O O . PRO A 1 278 ? -16.965 -6.824 6.166 1.00 86.50 278 PRO A O 1
ATOM 2144 N N . SER A 1 279 ? -15.822 -5.379 4.878 1.00 83.75 279 SER A N 1
ATOM 2145 C CA . SER A 1 279 ? -16.931 -4.985 4.010 1.00 83.75 279 SER A CA 1
ATOM 2146 C C . SER A 1 279 ? -17.226 -5.990 2.887 1.00 83.75 279 SER A C 1
ATOM 2148 O O . SER A 1 279 ? -18.280 -5.910 2.254 1.00 83.75 279 SER A O 1
ATOM 2150 N N . GLU 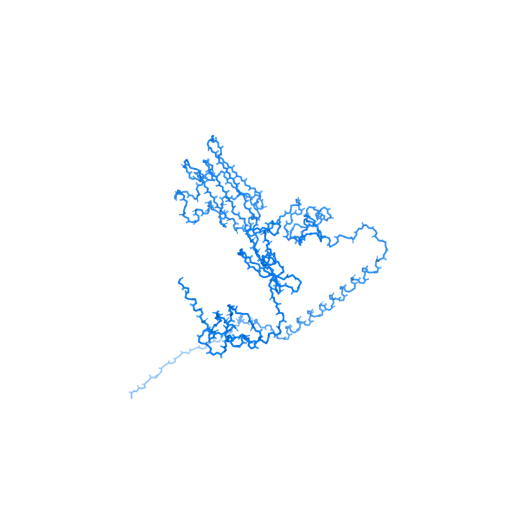A 1 280 ? -16.330 -6.944 2.616 1.00 86.94 280 GLU A N 1
ATOM 2151 C CA . GLU A 1 280 ? -16.480 -7.925 1.541 1.00 86.94 280 GLU A CA 1
ATOM 2152 C C . GLU A 1 280 ? -17.329 -9.132 1.976 1.00 86.94 280 GLU A C 1
ATOM 2154 O O . GLU A 1 280 ? -17.233 -9.664 3.087 1.00 86.94 280 GLU A O 1
ATOM 2159 N N . ALA A 1 281 ? -18.155 -9.629 1.051 1.00 91.00 281 ALA A N 1
ATOM 2160 C CA . ALA A 1 281 ? -18.997 -10.790 1.306 1.00 91.00 281 ALA A CA 1
ATOM 2161 C C . ALA A 1 281 ? -18.160 -12.044 1.629 1.00 91.00 281 ALA A C 1
ATOM 2163 O O . ALA A 1 281 ? -17.254 -12.454 0.892 1.00 91.00 281 ALA A O 1
ATOM 2164 N N . GLY A 1 282 ? -18.512 -12.702 2.733 1.00 89.38 282 GLY A N 1
ATOM 2165 C CA . GLY A 1 282 ? -17.826 -13.902 3.208 1.00 89.38 282 GLY A CA 1
ATOM 2166 C C . GLY A 1 282 ? -16.575 -13.636 4.045 1.00 89.38 282 GLY A C 1
ATOM 2167 O O . GLY A 1 282 ? -15.911 -14.608 4.385 1.00 89.38 282 GLY A O 1
ATOM 2168 N N . PHE A 1 283 ? -16.277 -12.383 4.414 1.00 93.81 283 PHE A N 1
ATOM 2169 C CA . PHE A 1 283 ? -15.285 -12.074 5.453 1.00 93.81 283 PHE A CA 1
ATOM 2170 C C . PHE A 1 283 ? -15.580 -12.804 6.770 1.00 93.81 283 PHE A C 1
ATOM 2172 O O . PHE A 1 283 ? -14.690 -13.369 7.398 1.00 93.81 283 PHE A O 1
ATOM 2179 N N . GLN A 1 284 ? -16.855 -12.836 7.160 1.00 95.31 284 GLN A N 1
ATOM 2180 C CA . GLN A 1 284 ? -17.348 -13.607 8.293 1.00 95.31 284 GLN A CA 1
ATOM 2181 C C . GLN A 1 284 ? -18.520 -14.476 7.850 1.00 95.31 284 GLN A C 1
ATOM 2183 O O . GLN A 1 284 ? -19.518 -13.971 7.335 1.00 95.31 284 GLN A O 1
ATOM 2188 N N . SER A 1 285 ? -18.427 -15.777 8.107 1.00 93.50 285 SER A N 1
ATOM 2189 C CA . SER A 1 285 ? -19.506 -16.735 7.853 1.00 93.50 285 SER A CA 1
ATOM 2190 C C . SER A 1 285 ? -19.910 -17.434 9.147 1.00 93.50 285 SER A C 1
ATOM 2192 O O . SER A 1 285 ? -19.060 -17.961 9.862 1.00 93.50 285 SER A O 1
ATOM 2194 N N . LEU A 1 286 ? -21.207 -17.455 9.466 1.00 91.06 286 LEU A N 1
ATOM 2195 C CA . LEU A 1 286 ? -21.712 -18.200 10.620 1.00 91.06 286 LEU A CA 1
ATOM 2196 C C . LEU A 1 286 ? -21.641 -19.702 10.332 1.00 91.06 286 LEU A C 1
ATOM 2198 O O . LEU A 1 286 ? -22.263 -20.176 9.385 1.00 91.06 286 LEU A O 1
ATOM 2202 N N . ILE A 1 287 ? -20.922 -20.440 11.175 1.00 89.19 287 ILE A N 1
ATOM 2203 C CA . ILE A 1 287 ? -20.847 -21.904 11.101 1.00 89.19 287 ILE A CA 1
ATOM 2204 C C . ILE A 1 287 ? -21.831 -22.532 12.088 1.00 89.19 287 ILE A C 1
ATOM 2206 O O . ILE A 1 287 ? -22.493 -23.516 11.769 1.00 89.19 287 ILE A O 1
ATOM 2210 N N . GLY A 1 288 ? -21.979 -21.939 13.275 1.00 83.62 288 GLY A N 1
ATOM 2211 C CA . GLY A 1 288 ? -22.963 -22.376 14.258 1.00 83.62 288 GLY A CA 1
ATOM 2212 C C . GLY A 1 288 ? -22.859 -21.640 15.587 1.00 83.62 288 GLY A C 1
ATOM 2213 O O . GLY A 1 288 ? -22.102 -20.683 15.740 1.00 83.62 288 GLY A O 1
ATOM 2214 N N . TYR A 1 289 ? -23.620 -22.105 16.571 1.00 78.12 289 TYR A N 1
ATOM 2215 C CA . TYR A 1 289 ? -23.571 -21.603 17.941 1.00 78.12 289 TYR A CA 1
ATOM 2216 C C . TYR A 1 289 ? -22.861 -22.631 18.816 1.00 78.12 289 TYR A C 1
ATOM 2218 O O . TYR A 1 289 ? -23.143 -23.825 18.728 1.00 78.12 289 TYR A O 1
ATOM 2226 N N . ALA A 1 290 ? -21.939 -22.179 19.660 1.00 67.06 290 ALA A N 1
ATOM 2227 C CA . ALA A 1 290 ? -21.378 -23.037 20.684 1.00 67.06 290 ALA A CA 1
ATOM 2228 C C . ALA A 1 290 ? -22.413 -23.171 21.808 1.00 67.06 290 ALA A C 1
ATOM 2230 O O . ALA A 1 290 ? -22.781 -22.187 22.453 1.00 67.06 290 ALA A O 1
ATOM 2231 N N . GLU A 1 291 ? -22.884 -24.393 22.061 1.00 54.94 291 GLU A N 1
ATOM 2232 C CA . GLU A 1 291 ? -23.707 -24.691 23.232 1.00 54.94 291 GLU A CA 1
ATOM 2233 C C . GLU A 1 291 ? -22.855 -24.633 24.508 1.00 54.94 291 GLU A C 1
ATOM 2235 O O . GLU A 1 291 ? -22.472 -25.648 25.090 1.00 54.94 291 GLU A O 1
ATOM 2240 N N . VAL A 1 292 ? -22.557 -23.429 24.985 1.00 53.69 292 VAL A N 1
ATOM 2241 C CA . VAL A 1 292 ? -22.039 -23.231 26.339 1.00 53.69 292 VAL A CA 1
ATOM 2242 C C . VAL A 1 292 ? -23.215 -23.305 27.304 1.00 53.69 292 VAL A C 1
ATOM 2244 O O . VAL A 1 292 ? -23.878 -22.310 27.576 1.00 53.69 292 VAL A O 1
ATOM 2247 N N . LYS A 1 293 ? -23.512 -24.502 27.825 1.00 45.75 293 LYS A N 1
ATOM 2248 C CA . LYS A 1 293 ? -24.393 -24.631 28.995 1.00 45.75 293 LYS A CA 1
ATOM 2249 C C . LYS A 1 293 ? -23.656 -24.013 30.187 1.00 45.75 293 LYS A C 1
ATOM 2251 O O . LYS A 1 293 ? -22.631 -24.573 30.578 1.00 45.75 293 LYS A O 1
ATOM 2256 N N . PRO A 1 294 ? -24.142 -22.914 30.796 1.00 44.09 294 PRO A N 1
ATOM 2257 C CA . PRO A 1 294 ? -23.545 -22.369 32.006 1.00 44.09 294 PRO A CA 1
ATOM 2258 C C . PRO A 1 294 ? -23.910 -23.291 33.174 1.00 44.09 294 PRO A C 1
ATOM 2260 O O . PRO A 1 294 ? -24.816 -23.019 33.956 1.00 44.09 294 PRO A O 1
ATOM 2263 N N . LYS A 1 295 ? -23.247 -24.444 33.272 1.00 45.47 295 LYS A N 1
ATOM 2264 C CA . LYS A 1 295 ? -23.165 -25.160 34.541 1.00 45.47 295 LYS A CA 1
ATOM 2265 C C . LYS A 1 295 ? -22.049 -24.488 35.341 1.00 45.47 295 LYS A C 1
ATOM 2267 O O . LYS A 1 295 ? -20.998 -24.236 34.759 1.00 45.47 295 LYS A O 1
ATOM 2272 N N . PRO A 1 296 ? -22.240 -24.199 36.638 1.00 43.56 296 PRO A N 1
ATOM 2273 C CA . PRO A 1 296 ? -21.147 -23.771 37.496 1.00 43.56 296 PRO A CA 1
ATOM 2274 C C . PRO A 1 296 ? -20.093 -24.881 37.502 1.00 43.56 296 PRO A C 1
ATOM 2276 O O . PRO A 1 296 ? -20.257 -25.911 38.154 1.00 43.56 296 PRO A O 1
ATOM 2279 N N . THR A 1 297 ? -19.042 -24.722 36.709 1.00 45.91 297 THR A N 1
ATOM 2280 C CA . THR A 1 297 ? -17.887 -25.606 36.739 1.00 45.91 297 THR A CA 1
ATOM 2281 C C . THR A 1 297 ? -17.015 -25.146 37.891 1.00 45.91 297 THR A C 1
ATOM 2283 O O . THR A 1 297 ? -16.437 -24.061 37.869 1.00 45.91 297 THR A O 1
ATOM 2286 N N . TYR A 1 298 ? -16.938 -25.976 38.929 1.00 48.16 298 TYR A N 1
ATOM 2287 C CA . TYR A 1 298 ? -15.856 -25.881 39.897 1.00 48.16 298 TYR A CA 1
ATOM 2288 C C . TYR A 1 298 ? -14.530 -25.902 39.122 1.00 48.16 298 TYR A C 1
ATOM 2290 O O . TYR A 1 298 ? -14.317 -26.782 38.290 1.00 48.16 298 TYR A O 1
ATOM 2298 N N . PHE A 1 299 ? -13.687 -24.895 39.365 1.00 48.09 299 PHE A N 1
ATOM 2299 C CA . PHE A 1 299 ? -12.387 -24.669 38.727 1.00 48.09 299 PHE A CA 1
ATOM 2300 C C . PHE A 1 299 ? -11.393 -25.790 39.083 1.00 48.09 299 PHE A C 1
ATOM 2302 O O . PHE A 1 299 ? -10.502 -25.639 39.913 1.00 48.09 299 PHE A O 1
ATOM 2309 N N . GLY A 1 300 ? -11.567 -26.945 38.455 1.00 59.22 300 GLY A N 1
ATOM 2310 C CA . GLY A 1 300 ? -10.604 -28.032 38.417 1.00 59.22 300 GLY A CA 1
ATOM 2311 C C . GLY A 1 300 ? -10.689 -28.676 37.044 1.00 59.22 300 GLY A C 1
ATOM 2312 O O . GLY A 1 300 ? -11.773 -29.072 36.620 1.00 59.22 300 GLY A O 1
ATOM 2313 N N . ILE A 1 301 ? -9.565 -28.747 36.327 1.00 64.12 301 ILE A N 1
ATOM 2314 C CA . ILE A 1 301 ? -9.516 -29.495 35.068 1.00 64.12 301 ILE A CA 1
ATOM 2315 C C . ILE A 1 301 ? -9.779 -30.967 35.419 1.00 64.12 301 ILE A C 1
ATOM 2317 O O . ILE A 1 301 ? -9.064 -31.514 36.266 1.00 64.12 301 ILE A O 1
ATOM 2321 N N . PRO A 1 302 ? -10.787 -31.618 34.813 1.00 72.38 302 PRO A N 1
ATOM 2322 C CA . PRO A 1 302 ? -11.082 -33.011 35.098 1.00 72.38 302 PRO A CA 1
ATOM 2323 C C . PRO A 1 302 ? -9.875 -33.889 34.797 1.00 72.38 302 PRO A C 1
ATOM 2325 O O . PRO A 1 302 ? -9.297 -33.798 33.723 1.00 72.38 302 PRO A O 1
ATOM 2328 N N . THR A 1 303 ? -9.485 -34.753 35.727 1.00 80.56 303 THR A N 1
ATOM 2329 C CA . THR A 1 303 ? -8.325 -35.648 35.553 1.00 80.56 303 THR A CA 1
ATOM 2330 C C . THR A 1 303 ? -8.701 -36.993 34.926 1.00 80.56 303 THR A C 1
ATOM 2332 O O . THR A 1 303 ? -7.843 -37.837 34.690 1.00 80.56 303 THR A O 1
ATOM 2335 N N . SER A 1 304 ? -9.996 -37.242 34.691 1.00 80.50 304 SER A N 1
ATOM 2336 C CA . SER A 1 304 ? -10.496 -38.502 34.127 1.00 80.50 304 SER A CA 1
ATOM 2337 C C . SER A 1 304 ? -11.947 -38.404 33.642 1.00 80.50 304 SER A C 1
ATOM 2339 O O . SER A 1 304 ? -12.708 -37.534 34.073 1.00 80.50 304 SER A O 1
ATOM 2341 N N . CYS A 1 305 ? -12.381 -39.373 32.829 1.00 76.88 305 CYS A N 1
ATOM 2342 C CA . CYS A 1 305 ? -13.792 -39.548 32.465 1.00 76.88 305 CYS A CA 1
ATOM 2343 C C . CYS A 1 305 ? -14.700 -39.798 33.681 1.00 76.88 305 CYS A C 1
ATOM 2345 O O . CYS A 1 305 ? -15.859 -39.397 33.675 1.00 76.88 305 CYS A O 1
ATOM 2347 N N . ALA A 1 306 ? -14.193 -40.411 34.757 1.00 76.44 306 ALA A N 1
ATOM 2348 C CA . ALA A 1 306 ? -14.957 -40.568 35.996 1.00 76.44 306 ALA A CA 1
ATOM 2349 C C . ALA A 1 306 ? -15.232 -39.209 36.660 1.00 76.44 306 ALA A C 1
ATOM 2351 O O . ALA A 1 306 ? -16.346 -38.963 37.124 1.00 76.44 306 ALA A O 1
ATOM 2352 N N . ASN A 1 307 ? -14.246 -38.306 36.640 1.00 75.06 307 ASN A N 1
ATOM 2353 C CA . ASN A 1 307 ? -14.427 -36.936 37.104 1.00 75.06 307 ASN A CA 1
ATOM 2354 C C . ASN A 1 307 ? -15.438 -36.179 36.223 1.00 75.06 307 ASN A C 1
ATOM 2356 O O . ASN A 1 307 ? -16.347 -35.560 36.763 1.00 75.06 307 ASN A O 1
ATOM 2360 N N . LEU A 1 308 ? -15.369 -36.339 34.894 1.00 75.12 308 LEU A N 1
ATOM 2361 C CA . LEU A 1 308 ? -16.354 -35.787 33.949 1.00 75.12 308 LEU A CA 1
ATOM 2362 C C . LEU A 1 308 ? -17.780 -36.320 34.190 1.00 75.12 308 LEU A C 1
ATOM 2364 O O . LEU A 1 308 ? -18.748 -35.560 34.176 1.00 75.12 308 LEU A O 1
ATOM 2368 N N . LYS A 1 309 ? -17.935 -37.620 34.467 1.00 77.19 309 LYS A N 1
ATOM 2369 C CA . LYS A 1 309 ? -19.237 -38.216 34.816 1.00 77.19 309 LYS A CA 1
ATOM 2370 C C . LYS A 1 309 ? -19.771 -37.637 36.133 1.00 77.19 309 LYS A C 1
ATOM 2372 O O . LYS A 1 309 ? -20.954 -37.320 36.227 1.00 77.19 309 LYS A O 1
ATOM 2377 N N . GLY A 1 310 ? -18.893 -37.432 37.119 1.00 71.31 310 GLY A N 1
ATOM 2378 C CA . GLY A 1 310 ? -19.211 -36.797 38.404 1.00 71.31 310 GLY A CA 1
ATOM 2379 C C . GLY A 1 310 ? -19.580 -35.311 38.301 1.00 71.31 310 GLY A C 1
ATOM 2380 O O . GLY A 1 310 ? -20.416 -34.841 39.068 1.00 71.31 310 GLY A O 1
ATOM 2381 N N . THR A 1 311 ? -19.037 -34.582 37.321 1.00 71.06 311 THR A N 1
ATOM 2382 C CA . THR A 1 311 ? -19.420 -33.188 37.017 1.00 71.06 311 THR A CA 1
ATOM 2383 C C . THR A 1 311 ? -20.668 -33.087 36.128 1.00 71.06 311 THR A C 1
ATOM 2385 O O . THR A 1 311 ? -21.128 -31.992 35.792 1.00 71.06 311 THR A O 1
ATOM 2388 N N . GLY A 1 312 ? -21.286 -34.225 35.794 1.00 71.69 312 GLY A N 1
ATOM 2389 C CA . GLY A 1 312 ? -22.573 -34.295 35.109 1.00 71.69 312 GLY A CA 1
ATOM 2390 C C . GLY A 1 312 ? -22.483 -34.293 33.584 1.00 71.69 312 GLY A C 1
ATOM 2391 O O . GLY A 1 312 ? -23.435 -33.840 32.937 1.00 71.69 312 GLY A O 1
ATOM 2392 N N . HIS A 1 313 ? -21.369 -34.768 33.017 1.00 73.00 313 HIS A N 1
ATOM 2393 C CA . HIS A 1 313 ? -21.287 -35.159 31.609 1.00 73.00 313 HIS A CA 1
ATOM 2394 C C . HIS A 1 313 ? -21.938 -36.530 31.401 1.00 73.00 313 HIS A C 1
ATOM 2396 O O . HIS A 1 313 ? -21.675 -37.478 32.140 1.00 73.00 313 HIS A O 1
ATOM 2402 N N . THR A 1 314 ? -22.791 -36.633 30.381 1.00 78.50 314 THR A N 1
ATOM 2403 C CA . THR A 1 314 ? -23.546 -37.859 30.065 1.00 78.50 314 THR A CA 1
ATOM 2404 C C . THR A 1 314 ? -23.432 -38.290 28.603 1.00 78.50 314 THR A C 1
ATOM 2406 O O . THR A 1 314 ? -23.866 -39.386 28.267 1.00 78.50 314 THR A O 1
ATOM 2409 N N . SER A 1 315 ? -22.862 -37.453 27.731 1.00 79.31 315 SER A N 1
ATOM 2410 C CA . SER A 1 315 ? -22.698 -37.745 26.301 1.00 79.31 315 SER A CA 1
ATOM 2411 C C . SER A 1 315 ? -21.328 -38.359 26.032 1.00 79.31 315 SER A C 1
ATOM 2413 O O . SER A 1 315 ? -20.324 -37.757 26.397 1.00 79.31 315 SER A O 1
ATOM 2415 N N . SER A 1 316 ? -21.261 -39.542 25.419 1.00 81.88 316 SER A N 1
ATOM 2416 C CA . SER A 1 316 ? -19.973 -40.127 25.021 1.00 81.88 316 SER A CA 1
ATOM 2417 C C . SER A 1 316 ? -19.288 -39.263 23.951 1.00 81.88 316 SER A C 1
ATOM 2419 O O . SER A 1 316 ? -19.964 -38.720 23.077 1.00 81.88 316 SER A O 1
ATOM 2421 N N . GLY A 1 317 ? -17.960 -39.129 23.997 1.00 77.62 317 GLY A N 1
ATOM 2422 C CA . GLY A 1 317 ? -17.222 -38.255 23.078 1.00 77.62 317 GLY A CA 1
ATOM 2423 C C . GLY A 1 317 ? -15.764 -38.019 23.470 1.00 77.62 317 GLY A C 1
ATOM 2424 O O . GLY A 1 317 ? -15.258 -38.624 24.415 1.00 77.62 317 GLY A O 1
ATOM 2425 N N . LEU A 1 318 ? -15.086 -37.139 22.726 1.00 76.75 318 LEU A N 1
ATOM 2426 C CA . LEU A 1 318 ? -13.719 -36.701 23.022 1.00 76.75 318 LEU A CA 1
ATOM 2427 C C . LEU A 1 318 ? -13.738 -35.548 24.029 1.00 76.75 318 LEU A C 1
ATOM 2429 O O . LEU A 1 318 ? -14.438 -34.557 23.829 1.00 76.75 318 LEU A O 1
ATOM 2433 N N . TYR A 1 319 ? -12.946 -35.675 25.090 1.00 75.62 319 TYR A N 1
ATOM 2434 C CA . TYR A 1 319 ? -12.840 -34.692 26.161 1.00 75.62 319 TYR A CA 1
ATOM 2435 C C . TYR A 1 319 ? -11.382 -34.431 26.522 1.00 75.62 319 TYR A C 1
ATOM 2437 O O . TYR A 1 319 ? -10.560 -35.344 26.516 1.00 75.62 319 TYR A O 1
ATOM 2445 N N . SER A 1 320 ? -11.077 -33.189 26.886 1.00 78.38 320 SER A N 1
ATOM 2446 C CA . SER A 1 320 ? -9.765 -32.810 27.406 1.00 78.38 320 SER A CA 1
ATOM 2447 C C . SER A 1 320 ? -9.706 -33.061 28.912 1.00 78.38 320 SER A C 1
ATOM 2449 O O . SER A 1 320 ? -10.530 -32.531 29.660 1.00 78.38 320 SER A O 1
ATOM 2451 N N . VAL A 1 321 ? -8.733 -33.852 29.359 1.00 77.62 321 VAL A N 1
ATOM 2452 C CA . VAL A 1 321 ? -8.469 -34.135 30.776 1.00 77.62 321 VAL A CA 1
ATOM 2453 C C . VAL A 1 321 ? -7.040 -33.751 31.140 1.00 77.62 321 VAL A C 1
ATOM 2455 O O . VAL A 1 321 ? -6.148 -33.781 30.298 1.00 77.62 321 VAL A O 1
ATOM 2458 N N . MET A 1 322 ? -6.801 -33.387 32.397 1.00 77.75 322 MET A N 1
ATOM 2459 C CA . MET A 1 322 ? -5.443 -33.162 32.889 1.00 77.75 322 MET A CA 1
ATOM 2460 C C . MET A 1 322 ? -4.775 -34.516 33.154 1.00 77.75 322 MET A C 1
ATOM 2462 O O . MET A 1 322 ? -5.149 -35.213 34.100 1.00 77.75 322 MET A O 1
ATOM 2466 N N . GLY A 1 323 ? -3.805 -34.879 32.312 1.00 66.25 323 GLY A N 1
ATOM 2467 C CA . GLY A 1 323 ? -2.897 -36.002 32.537 1.00 66.25 323 GLY A CA 1
ATOM 2468 C C . GLY A 1 323 ? -1.859 -35.685 33.620 1.00 66.25 323 GLY A C 1
ATOM 2469 O O . GLY A 1 323 ? -1.952 -34.685 34.332 1.00 66.25 323 GLY A O 1
ATOM 2470 N N . SER A 1 324 ? -0.836 -36.530 33.762 1.00 64.69 324 SER A N 1
ATOM 2471 C CA . SER A 1 324 ? 0.190 -36.354 34.807 1.00 64.69 324 SER A CA 1
ATOM 2472 C C . SER A 1 324 ? 1.074 -35.117 34.603 1.00 64.69 324 SER A C 1
ATOM 2474 O O . SER A 1 324 ? 1.588 -34.573 35.579 1.00 64.69 324 SER A O 1
ATOM 2476 N N . THR A 1 325 ? 1.251 -34.669 33.357 1.00 62.03 325 THR A N 1
ATOM 2477 C CA . THR A 1 325 ? 2.128 -33.537 33.004 1.00 62.03 325 THR A CA 1
ATOM 2478 C C . THR A 1 325 ? 1.513 -32.543 32.016 1.00 62.03 325 THR A C 1
ATOM 2480 O O . THR A 1 325 ? 1.969 -31.405 31.952 1.00 62.03 325 THR A O 1
ATOM 2483 N N . MET A 1 326 ? 0.486 -32.933 31.255 1.00 62.12 326 MET A N 1
ATOM 2484 C CA . MET A 1 326 ? -0.130 -32.109 30.209 1.00 62.12 326 MET A CA 1
ATOM 2485 C C . MET A 1 326 ? -1.612 -32.443 30.024 1.00 62.12 326 MET A C 1
ATOM 2487 O O . MET A 1 326 ? -2.098 -33.457 30.523 1.00 62.12 326 MET A O 1
ATOM 2491 N N . VAL A 1 327 ? -2.332 -31.584 29.304 1.00 70.38 327 VAL A N 1
ATOM 2492 C CA . VAL A 1 327 ? -3.722 -31.845 28.918 1.00 70.38 327 VAL A CA 1
ATOM 2493 C C . VAL A 1 327 ? -3.745 -32.890 27.802 1.00 70.38 327 VAL A C 1
ATOM 2495 O O . VAL A 1 327 ? -3.100 -32.720 26.770 1.00 70.38 327 VAL A O 1
ATOM 2498 N N . GLU A 1 328 ? -4.506 -33.959 28.007 1.00 73.81 328 GLU A N 1
ATOM 2499 C CA . GLU A 1 328 ? -4.669 -35.073 27.077 1.00 73.81 328 GLU A CA 1
ATOM 2500 C C . GLU A 1 328 ? -6.105 -35.107 26.545 1.00 73.81 328 GLU A C 1
ATOM 2502 O O . GLU A 1 328 ? -7.051 -34.765 27.255 1.00 73.81 328 GLU A O 1
ATOM 2507 N N . THR A 1 329 ? -6.285 -35.537 25.295 1.00 75.81 329 THR A N 1
ATOM 2508 C CA . THR A 1 329 ? -7.620 -35.806 24.742 1.00 75.81 329 THR A CA 1
ATOM 2509 C C . THR A 1 329 ? -7.952 -37.281 24.931 1.00 75.81 329 THR A C 1
ATOM 2511 O O . THR A 1 329 ? -7.238 -38.152 24.437 1.00 75.81 329 THR A O 1
ATOM 2514 N N . VAL A 1 330 ? -9.050 -37.569 25.623 1.00 76.50 330 VAL A N 1
ATOM 2515 C CA . VAL A 1 330 ? -9.514 -38.931 25.910 1.00 76.50 330 VAL A CA 1
ATOM 2516 C C . VAL A 1 330 ? -10.907 -39.151 25.344 1.00 76.50 330 VAL A C 1
ATOM 2518 O O . VAL A 1 330 ? -11.739 -38.244 25.347 1.00 76.50 330 VAL A O 1
ATOM 2521 N N . PHE A 1 331 ? -11.182 -40.362 24.863 1.00 79.44 331 PHE A N 1
ATOM 2522 C CA . PHE A 1 331 ? -12.545 -40.748 24.517 1.00 79.44 331 PHE A CA 1
ATOM 2523 C C . PHE A 1 331 ? -13.232 -41.326 25.754 1.00 79.44 331 PHE A C 1
ATOM 2525 O O . PHE A 1 331 ? -12.795 -42.351 26.285 1.00 79.44 331 PHE A O 1
ATOM 2532 N N . CYS A 1 332 ? -14.300 -40.666 26.201 1.00 79.69 332 CYS A N 1
ATOM 2533 C CA . CYS A 1 332 ? -15.126 -41.121 27.311 1.00 79.69 332 CYS A CA 1
ATOM 2534 C C . CYS A 1 332 ? -16.391 -41.787 26.776 1.00 79.69 332 CYS A C 1
ATOM 2536 O O . CYS A 1 332 ? -17.198 -41.137 26.111 1.00 79.69 332 CYS A O 1
ATOM 2538 N N . ASP A 1 333 ? -16.586 -43.065 27.103 1.00 79.75 333 ASP A N 1
ATOM 2539 C CA . ASP A 1 333 ? -17.807 -43.796 26.771 1.00 79.75 333 ASP A CA 1
ATOM 2540 C C . ASP A 1 333 ? -18.723 -43.909 27.999 1.00 79.75 333 ASP A C 1
ATOM 2542 O O . ASP A 1 333 ? -18.616 -44.834 28.806 1.00 79.75 333 ASP A O 1
ATOM 2546 N N . PHE A 1 334 ? -19.644 -42.956 28.156 1.00 78.19 334 PHE A N 1
ATOM 2547 C CA . PHE A 1 334 ? -20.551 -42.906 29.308 1.00 78.19 334 PHE A CA 1
ATOM 2548 C C . PHE A 1 334 ? -21.724 -43.887 29.227 1.00 78.19 334 PHE A C 1
ATOM 2550 O O . PHE A 1 334 ? -22.485 -43.988 30.193 1.00 78.19 334 PHE A O 1
ATOM 2557 N N . THR A 1 335 ? -21.847 -44.642 28.130 1.00 75.88 335 THR A N 1
ATOM 2558 C CA . THR A 1 335 ? -22.817 -45.743 28.013 1.00 75.88 335 THR A CA 1
ATOM 2559 C C . THR A 1 335 ? -22.389 -46.992 28.790 1.00 75.88 335 THR A C 1
ATOM 2561 O O . THR A 1 335 ? -23.220 -47.857 29.064 1.00 75.88 335 THR A O 1
ATOM 2564 N N . LYS A 1 336 ? -21.114 -47.070 29.201 1.00 66.81 336 LYS A N 1
ATOM 2565 C CA . LYS A 1 336 ? -20.543 -48.191 29.958 1.00 66.81 336 LYS A CA 1
ATOM 2566 C C . LYS A 1 336 ? -20.427 -47.883 31.454 1.00 66.81 336 LYS A C 1
ATOM 2568 O O . LYS A 1 336 ? -20.298 -46.729 31.884 1.00 66.81 336 LYS A O 1
ATOM 2573 N N . ASN A 1 337 ? -20.488 -48.932 32.275 1.00 61.16 337 ASN A N 1
ATOM 2574 C CA . ASN A 1 337 ? -20.361 -48.814 33.727 1.00 61.16 337 ASN A CA 1
ATOM 2575 C C . ASN A 1 337 ? -18.904 -48.551 34.139 1.00 61.16 337 ASN A C 1
ATOM 2577 O O . ASN A 1 337 ? -17.959 -49.004 33.494 1.00 61.16 337 ASN A O 1
ATOM 2581 N N . THR A 1 338 ? -18.720 -47.801 35.230 1.00 54.62 338 THR A N 1
ATOM 2582 C CA . THR A 1 338 ? -17.407 -47.454 35.794 1.00 54.62 338 THR A CA 1
ATOM 2583 C C . THR A 1 338 ? -16.729 -48.715 36.333 1.00 54.62 338 THR A C 1
ATOM 2585 O O . THR A 1 338 ? -16.973 -49.109 37.471 1.00 54.62 338 THR A O 1
ATOM 2588 N N . GLY A 1 339 ? -15.935 -49.373 35.492 1.00 53.91 339 GLY A N 1
ATOM 2589 C CA . GLY A 1 339 ? -15.280 -50.647 35.797 1.00 53.91 339 GLY A CA 1
ATOM 2590 C C . GLY A 1 339 ? -14.998 -51.506 34.564 1.00 53.91 339 GLY A C 1
ATOM 2591 O O . GLY A 1 339 ? -14.156 -52.396 34.641 1.00 53.91 339 GLY A O 1
ATOM 2592 N N . ASP A 1 340 ? -15.643 -51.224 33.426 1.00 54.44 340 ASP A N 1
ATOM 2593 C CA . ASP A 1 340 ? -15.365 -51.953 32.190 1.00 54.44 340 ASP A CA 1
ATOM 2594 C C . ASP A 1 340 ? -14.032 -51.515 31.555 1.00 54.44 340 ASP A C 1
ATOM 2596 O O . ASP A 1 340 ? -13.790 -50.310 31.406 1.00 54.44 340 ASP A O 1
ATOM 2600 N N . PRO A 1 341 ? -13.194 -52.460 31.085 1.00 50.81 341 PRO A N 1
ATOM 2601 C CA . PRO A 1 341 ? -11.885 -52.182 30.484 1.00 50.81 341 PRO A CA 1
ATOM 2602 C C . PRO A 1 341 ? -11.931 -51.381 29.163 1.00 50.81 341 PRO A C 1
ATOM 2604 O O . PRO A 1 341 ? -10.890 -51.128 28.568 1.00 50.81 341 PRO A O 1
ATOM 2607 N N . GLY A 1 342 ? -13.117 -50.954 28.712 1.00 52.56 342 GLY A N 1
ATOM 2608 C CA . GLY A 1 342 ? -13.332 -50.096 27.542 1.00 52.56 342 GLY A CA 1
ATOM 2609 C C . GLY A 1 342 ? -14.111 -48.806 27.827 1.00 52.56 342 GLY A C 1
ATOM 2610 O O . GLY A 1 342 ? -14.671 -48.239 26.891 1.00 52.56 342 GLY A O 1
ATOM 2611 N N . ALA A 1 343 ? -14.216 -48.376 29.091 1.00 52.31 343 ALA A N 1
ATOM 2612 C CA . ALA A 1 343 ? -14.865 -47.112 29.470 1.00 52.31 343 ALA A CA 1
ATOM 2613 C C . ALA A 1 343 ? -13.971 -45.877 29.223 1.00 52.31 343 ALA A C 1
ATOM 2615 O O . ALA A 1 343 ? -14.487 -44.782 28.995 1.00 52.31 343 ALA A O 1
ATOM 2616 N N . ASN A 1 344 ? -12.645 -46.072 29.228 1.00 54.22 344 ASN A N 1
ATOM 2617 C CA . ASN A 1 344 ? -11.633 -45.043 28.992 1.00 54.22 344 ASN A CA 1
ATOM 2618 C C . ASN A 1 344 ? -10.600 -45.580 27.995 1.00 54.22 344 ASN A C 1
ATOM 2620 O O . ASN A 1 344 ? -9.846 -46.494 28.326 1.00 54.22 344 ASN A O 1
ATOM 2624 N N . THR A 1 345 ? -10.527 -45.005 26.799 1.00 55.94 345 THR A N 1
ATOM 2625 C CA . THR A 1 345 ? -9.430 -45.276 25.857 1.00 55.94 345 THR A CA 1
ATOM 2626 C C . THR A 1 345 ? -8.621 -44.006 25.660 1.00 55.94 345 THR A C 1
ATOM 2628 O O . THR A 1 345 ? -9.129 -43.022 25.116 1.00 55.94 345 THR A O 1
ATOM 2631 N N . ASN A 1 346 ? -7.357 -44.035 26.094 1.00 50.97 346 ASN A N 1
ATOM 2632 C CA . ASN A 1 346 ? -6.383 -43.018 25.715 1.00 50.97 346 ASN A CA 1
ATOM 2633 C C . ASN A 1 346 ? -6.126 -43.153 24.216 1.00 50.97 346 ASN A C 1
ATOM 2635 O O . ASN A 1 346 ? -5.521 -44.124 23.762 1.00 50.97 346 ASN A O 1
ATOM 2639 N N . LEU A 1 347 ? -6.588 -42.173 23.446 1.00 46.91 347 LEU A N 1
ATOM 2640 C CA . LEU A 1 347 ? -6.136 -41.984 22.078 1.00 46.91 347 LEU A CA 1
ATOM 2641 C C . LEU A 1 347 ? -4.800 -41.252 22.150 1.00 46.91 347 LEU A C 1
ATOM 2643 O O . LEU A 1 347 ? -4.733 -40.029 22.070 1.00 46.91 347 LEU A O 1
ATOM 2647 N N . THR A 1 348 ? -3.714 -42.004 22.330 1.00 41.84 348 THR A N 1
ATOM 2648 C CA . THR A 1 348 ? -2.377 -41.463 22.094 1.00 41.84 348 THR A CA 1
ATOM 2649 C C . THR A 1 348 ? -2.253 -41.211 20.591 1.00 41.84 348 THR A C 1
ATOM 2651 O O . THR A 1 348 ? -1.909 -42.114 19.827 1.00 41.84 348 THR A O 1
ATOM 2654 N N . LEU A 1 349 ? -2.572 -39.995 20.139 1.00 36.62 349 LEU A N 1
ATOM 2655 C CA . LEU A 1 349 ? -2.210 -39.547 18.798 1.00 36.62 349 LEU A CA 1
ATOM 2656 C C . LEU A 1 349 ? -0.678 -39.483 18.745 1.00 36.62 349 LEU A C 1
ATOM 2658 O O . LEU A 1 349 ? -0.060 -38.509 19.169 1.00 36.62 349 LEU A O 1
ATOM 2662 N N . ARG A 1 350 ? -0.045 -40.545 18.244 1.00 30.20 350 ARG A N 1
ATOM 2663 C CA . ARG A 1 350 ? 1.294 -40.416 17.674 1.00 30.20 350 ARG A CA 1
ATOM 2664 C C . ARG A 1 350 ? 1.121 -39.631 16.379 1.00 30.20 350 ARG A C 1
ATOM 2666 O O . ARG A 1 350 ? 0.677 -40.197 15.386 1.00 30.20 350 ARG A O 1
ATOM 2673 N N . MET A 1 351 ? 1.415 -38.333 16.418 1.00 28.56 351 MET A N 1
ATOM 2674 C CA . MET A 1 351 ? 1.747 -37.601 15.198 1.00 28.56 351 MET A CA 1
ATOM 2675 C C . MET A 1 351 ? 2.975 -38.294 14.594 1.00 28.56 351 MET A C 1
ATOM 2677 O O . MET A 1 351 ? 4.022 -38.352 15.241 1.00 28.56 351 MET A O 1
ATOM 2681 N N . ILE A 1 352 ? 2.792 -38.910 13.425 1.00 34.78 352 ILE A N 1
ATOM 2682 C CA . ILE A 1 352 ? 3.882 -39.213 12.491 1.00 34.78 352 ILE A CA 1
ATOM 2683 C C . ILE A 1 352 ? 4.069 -37.967 11.640 1.00 34.78 352 ILE A C 1
ATOM 2685 O O . ILE A 1 352 ? 3.022 -37.418 11.220 1.00 34.78 352 ILE A O 1
#

InterPro domains:
  IPR000885 Fibrillar collagen, C-terminal [PF01410] (71-146)
  IPR036056 Fibrinogen-like, C-terminal [SSF56496] (72-161)

pLDDT: mean 77.55, std 18.85, range [28.56, 96.38]

Sequence (352 aa):
MANLYPIFIGFFILVSAWTSGSTADDRLSLAQLQEQLQQLKTNYEILEEKFLRLELTQLATGDRQTNQAQTKNAIFRTCSEAHSVDPSLASGMYWIDPDGEGVGDDPIYVSCDMATGKTSVLHDSESPIDYDCNYAPFETNGVTYSWWDDRNGNPQYFWAGSNSSVHTCQCGIDGNCVDSIVKCNCDATVPLLLSDSGVITEKTLLPITKLNFGRTQLSSSSGAHTLGRFECSGGTTVTGMPTSCQDLWRSGHRLSGLYFVMEGKLVKNVYCDFAKLPSEAGFQSLIGYAEVKPKPTYFGIPTSCANLKGTGHTSSGLYSVMGSTMVETVFCDFTKNTGDPGANTNLTLRMI

Foldseek 3Di:
DDDDDDDDDDDDDDDDDDDDDDDDDPDDDPVNVVVVVVVVVVVVVVVVVVVVVVVVVVVVPPDDDPDDPPPPDFAALFLLRVCVNPVPDAFDWGFHDNCGPPPDDGTAIWTAHSVVRDTHHFAQKWAKKKKWWFQFACDEPNDGFKFWAFPVGDTAQDRADADRPDNAFDCLVVCNAPDNVDRHVRRDPDRDTDMTMYMHRNRVRDDGDDIGTGRQPDPSIDMDIDTGDGHHDDADPPPDFAAFLVNCVNRPDQDFAWDWHDDPHWIFIWTADNVDDPPDPRNIGTPGTDPPPPDPDDPDFAQDLVSVVVSPDQDFAWDWHDYPDGIFIWTADNVDDPPDPPRIDGPPPPDD

Radius of gyration: 35.67 Å; chains: 1; bounding box: 104×87×92 Å